Protein AF-A0A2E8RYH5-F1 (afdb_monomer_lite)

Secondary structure (DSSP, 8-state):
------------------------SHHHHHHHHHHHHHHHHHHHHTTTPPEEEEHHHHHHTGGGGTTSEEEEEEEEEEEEE-TT---EEEEEE-SSS-EEEEEE-SPPPTT--TT-EEEEEEEEEEEEEE-TTT-S-HHHHHHHHHHHHT--HHHHHHHHH-TTTSS--TT----TT-------HHHHHHHHTSHHHHHHHHHHTTEEEEEEEEEEEEEEPPHHHHGGGT--HHHHHHHHHH-GGGS---

pLDDT: mean 72.21, std 18.03, range [27.98, 97.06]

Structure (mmCIF, N/CA/C/O backbone):
data_AF-A0A2E8RYH5-F1
#
_entry.id   AF-A0A2E8RYH5-F1
#
loop_
_atom_site.group_PDB
_atom_site.id
_atom_site.type_symbol
_atom_site.label_atom_id
_atom_site.label_alt_id
_atom_site.label_comp_id
_atom_site.label_asym_id
_atom_site.label_entity_id
_atom_site.label_seq_id
_atom_site.pdbx_PDB_ins_code
_atom_site.Cartn_x
_atom_site.Cartn_y
_atom_site.Cartn_z
_atom_site.occupancy
_atom_site.B_iso_or_equiv
_atom_site.auth_seq_id
_atom_site.auth_comp_id
_atom_site.auth_asym_id
_atom_site.auth_atom_id
_atom_site.pdbx_PDB_model_num
ATOM 1 N N . MET A 1 1 ? 117.290 -30.524 -9.727 1.00 42.59 1 MET A N 1
ATOM 2 C CA . MET A 1 1 ? 116.599 -30.583 -11.032 1.00 42.59 1 MET A CA 1
ATOM 3 C C . MET A 1 1 ? 115.144 -30.947 -10.776 1.00 42.59 1 MET A C 1
ATOM 5 O O . MET A 1 1 ? 114.949 -32.035 -10.263 1.00 42.59 1 MET A O 1
ATOM 9 N N . ALA A 1 2 ? 114.212 -30.040 -11.127 1.00 41.28 2 ALA A N 1
ATOM 10 C CA . ALA A 1 2 ? 112.740 -30.190 -11.221 1.00 41.28 2 ALA A CA 1
ATOM 11 C C . ALA A 1 2 ? 111.999 -30.618 -9.921 1.00 41.28 2 ALA A C 1
ATOM 13 O O . ALA A 1 2 ? 112.516 -31.407 -9.152 1.00 41.28 2 ALA A O 1
ATOM 14 N N . ASN A 1 3 ? 110.790 -30.190 -9.557 1.00 43.97 3 ASN A N 1
ATOM 15 C CA . ASN A 1 3 ? 109.727 -29.406 -10.180 1.00 43.97 3 ASN A CA 1
ATOM 16 C C . ASN A 1 3 ? 108.796 -29.002 -9.008 1.00 43.97 3 ASN A C 1
ATOM 18 O O . ASN A 1 3 ? 108.323 -29.896 -8.309 1.00 43.97 3 ASN A O 1
ATOM 22 N N . GLU A 1 4 ? 108.546 -27.716 -8.748 1.00 50.94 4 GLU A N 1
ATOM 23 C CA . GLU A 1 4 ? 107.636 -27.281 -7.671 1.00 50.94 4 GLU A CA 1
ATOM 24 C C . GLU A 1 4 ? 106.411 -26.604 -8.303 1.00 50.94 4 GLU A C 1
ATOM 26 O O . GLU A 1 4 ? 106.478 -25.498 -8.841 1.00 50.94 4 GLU A O 1
ATOM 31 N N . SER A 1 5 ? 105.299 -27.342 -8.332 1.00 58.16 5 SER A N 1
ATOM 32 C CA . SER A 1 5 ? 104.032 -26.942 -8.945 1.00 58.16 5 SER A CA 1
ATOM 33 C C . SER A 1 5 ? 103.226 -26.074 -7.975 1.00 58.16 5 SER A C 1
ATOM 35 O O . SER A 1 5 ? 102.799 -26.532 -6.917 1.00 58.16 5 SER A O 1
ATOM 37 N N . LYS A 1 6 ? 103.007 -24.810 -8.353 1.00 51.78 6 LYS A N 1
ATOM 38 C CA . LYS A 1 6 ? 102.023 -23.914 -7.735 1.00 51.78 6 LYS A CA 1
ATOM 39 C C . LYS A 1 6 ? 100.647 -24.201 -8.336 1.00 51.78 6 LYS A C 1
ATOM 41 O O . LYS A 1 6 ? 100.453 -23.945 -9.520 1.00 51.78 6 LYS A O 1
ATOM 46 N N . ASN A 1 7 ? 99.696 -24.645 -7.515 1.00 57.59 7 ASN A N 1
ATOM 47 C CA . ASN A 1 7 ? 98.274 -24.618 -7.853 1.00 57.59 7 ASN A CA 1
ATOM 48 C C . ASN A 1 7 ? 97.556 -23.552 -7.022 1.00 57.59 7 ASN A C 1
ATOM 50 O O . ASN A 1 7 ? 97.540 -23.582 -5.793 1.00 57.59 7 ASN A O 1
ATOM 54 N N . THR A 1 8 ? 96.980 -22.601 -7.749 1.00 50.25 8 THR A N 1
ATOM 55 C CA . THR A 1 8 ? 96.166 -21.482 -7.280 1.00 50.25 8 THR A CA 1
ATOM 56 C C . THR A 1 8 ? 94.722 -21.960 -7.139 1.00 50.25 8 THR A C 1
ATOM 58 O O . THR A 1 8 ? 94.080 -22.267 -8.141 1.00 50.25 8 THR A O 1
ATOM 61 N N . THR A 1 9 ? 94.195 -22.022 -5.917 1.00 56.59 9 THR A N 1
ATOM 62 C CA . THR A 1 9 ? 92.781 -22.350 -5.676 1.00 56.59 9 THR A CA 1
ATOM 63 C C . THR A 1 9 ? 91.950 -21.072 -5.660 1.00 56.59 9 THR A C 1
ATOM 65 O O . THR A 1 9 ? 92.054 -20.254 -4.749 1.00 56.59 9 THR A O 1
ATOM 68 N N . THR A 1 10 ? 91.120 -20.909 -6.686 1.00 46.31 10 THR A N 1
ATOM 69 C CA . THR A 1 10 ? 90.088 -19.876 -6.804 1.00 46.31 10 THR A CA 1
ATOM 70 C C . THR A 1 10 ? 88.849 -20.304 -6.013 1.00 46.31 10 THR A C 1
ATOM 72 O O . THR A 1 10 ? 88.219 -21.305 -6.341 1.00 46.31 10 THR A O 1
ATOM 75 N N . SER A 1 11 ? 88.482 -19.558 -4.972 1.00 51.19 11 SER A N 1
ATOM 76 C CA . SER A 1 11 ? 87.230 -19.728 -4.227 1.00 51.19 11 SER A CA 1
ATOM 77 C C . SER A 1 11 ? 86.129 -18.854 -4.838 1.00 51.19 11 SER A C 1
ATOM 79 O O . SER A 1 11 ? 86.123 -17.633 -4.699 1.00 51.19 11 SER A O 1
ATOM 81 N N . SER A 1 12 ? 85.189 -19.494 -5.535 1.00 51.00 12 SER A N 1
ATOM 82 C CA . SER A 1 12 ? 83.963 -18.887 -6.060 1.00 51.00 12 SER A CA 1
ATOM 83 C C . SER A 1 12 ? 82.896 -18.773 -4.966 1.00 51.00 12 SER A C 1
ATOM 85 O O . SER A 1 12 ? 82.504 -19.777 -4.369 1.00 51.00 12 SER A O 1
ATOM 87 N N . SER A 1 13 ? 82.403 -17.559 -4.727 1.00 51.34 13 SER A N 1
ATOM 88 C CA . SER A 1 13 ? 81.261 -17.259 -3.864 1.00 51.34 13 SER A CA 1
ATOM 89 C C . SER A 1 13 ? 79.938 -17.539 -4.590 1.00 51.34 13 SER A C 1
ATOM 91 O O . SER A 1 13 ? 79.588 -16.892 -5.574 1.00 51.34 13 SER A O 1
ATOM 93 N N . THR A 1 14 ? 79.174 -18.511 -4.093 1.00 54.06 14 THR A N 1
ATOM 94 C CA . THR A 1 14 ? 77.832 -18.832 -4.596 1.00 54.06 14 THR A CA 1
ATOM 95 C C . THR A 1 14 ? 76.804 -17.910 -3.937 1.00 54.06 14 THR A C 1
ATOM 97 O O . THR A 1 14 ? 76.482 -18.063 -2.760 1.00 54.06 14 THR A O 1
ATOM 100 N N . GLY A 1 15 ? 76.293 -16.935 -4.691 1.00 47.41 15 GLY A N 1
ATOM 101 C CA . GLY A 1 15 ? 75.188 -16.071 -4.275 1.00 47.41 15 GLY A CA 1
ATOM 102 C C . GLY A 1 15 ? 73.861 -16.835 -4.217 1.00 47.41 15 GLY A C 1
ATOM 103 O O . GLY A 1 15 ? 73.404 -17.385 -5.218 1.00 47.41 15 GLY A O 1
ATOM 104 N N . ALA A 1 16 ? 73.226 -16.856 -3.045 1.00 53.66 16 ALA A N 1
ATOM 105 C CA . ALA A 1 16 ? 71.887 -17.402 -2.856 1.00 53.66 16 ALA A CA 1
ATOM 106 C C . ALA A 1 16 ? 70.835 -16.421 -3.407 1.00 53.66 16 ALA A C 1
ATOM 108 O O . ALA A 1 16 ? 70.553 -15.381 -2.816 1.00 53.66 16 ALA A O 1
ATOM 109 N N . SER A 1 17 ? 70.260 -16.758 -4.562 1.00 51.28 17 SER A N 1
ATOM 110 C CA . SER A 1 17 ? 69.153 -16.025 -5.180 1.00 51.28 17 SER A CA 1
ATOM 111 C C . SER A 1 17 ? 67.841 -16.305 -4.432 1.00 51.28 17 SER A C 1
ATOM 113 O O . SER A 1 17 ? 67.370 -17.444 -4.367 1.00 51.28 17 SER A O 1
ATOM 115 N N . ALA A 1 18 ? 67.245 -15.266 -3.842 1.00 59.28 18 ALA A N 1
ATOM 116 C CA . ALA A 1 18 ? 65.960 -15.329 -3.153 1.00 59.28 18 ALA A CA 1
ATOM 117 C C . ALA A 1 18 ? 64.810 -15.460 -4.167 1.00 59.28 18 ALA A C 1
ATOM 119 O O . ALA A 1 18 ? 64.307 -14.482 -4.721 1.00 59.28 18 ALA A O 1
ATOM 120 N N . THR A 1 19 ? 64.378 -16.695 -4.409 1.00 56.22 19 THR A N 1
ATOM 121 C CA . THR A 1 19 ? 63.250 -16.998 -5.299 1.00 56.22 19 THR A CA 1
ATOM 122 C C . THR A 1 19 ? 61.936 -16.524 -4.664 1.00 56.22 19 THR A C 1
ATOM 124 O O . THR A 1 19 ? 61.411 -17.153 -3.744 1.00 56.22 19 THR A O 1
ATOM 127 N N . LYS A 1 20 ? 61.393 -15.396 -5.144 1.00 61.72 20 LYS A N 1
ATOM 128 C CA . LYS A 1 20 ? 60.073 -14.854 -4.765 1.00 61.72 20 LYS A CA 1
ATOM 129 C C . LYS A 1 20 ? 58.990 -15.917 -5.021 1.00 61.72 20 LYS A C 1
ATOM 131 O O . LYS A 1 20 ? 58.603 -16.148 -6.167 1.00 61.72 20 LYS A O 1
ATOM 136 N N . ARG A 1 21 ? 58.495 -16.579 -3.966 1.00 57.91 21 ARG A N 1
ATOM 137 C CA . ARG A 1 21 ? 57.366 -17.521 -4.060 1.00 57.91 21 ARG A CA 1
ATOM 138 C C . ARG A 1 21 ? 56.116 -16.755 -4.494 1.00 57.91 21 ARG A C 1
ATOM 140 O O . ARG A 1 21 ? 55.609 -15.919 -3.752 1.00 57.91 21 ARG A O 1
ATOM 147 N N . LYS A 1 22 ? 55.628 -17.037 -5.704 1.00 62.62 22 LYS A N 1
ATOM 148 C CA . LYS A 1 22 ? 54.317 -16.579 -6.175 1.00 62.62 22 LYS A CA 1
ATOM 149 C C . LYS A 1 22 ? 53.255 -17.261 -5.315 1.00 62.62 22 LYS A C 1
ATOM 151 O O . LYS A 1 22 ? 53.033 -18.461 -5.446 1.00 62.62 22 LYS A O 1
ATOM 156 N N . VAL A 1 23 ? 52.648 -16.511 -4.401 1.00 68.69 23 VAL A N 1
ATOM 157 C CA . VAL A 1 23 ? 51.489 -16.989 -3.644 1.00 68.69 23 VAL A CA 1
ATOM 158 C C . VAL A 1 23 ? 50.347 -17.178 -4.648 1.00 68.69 23 VAL A C 1
ATOM 160 O O . VAL A 1 23 ? 50.102 -16.264 -5.442 1.00 68.69 23 VAL A O 1
ATOM 163 N N . PRO A 1 24 ? 49.677 -18.342 -4.686 1.00 70.38 24 PRO A N 1
ATOM 164 C CA . PRO A 1 24 ? 48.541 -18.532 -5.571 1.00 70.38 24 PRO A CA 1
ATOM 165 C C . PRO A 1 24 ? 47.446 -17.542 -5.159 1.00 70.38 24 PRO A C 1
ATOM 167 O O . PRO A 1 24 ? 46.959 -17.571 -4.034 1.00 70.38 24 PRO A O 1
ATOM 170 N N . ILE A 1 25 ? 47.084 -16.639 -6.069 1.00 76.44 25 ILE A N 1
ATOM 171 C CA . ILE A 1 25 ? 46.078 -15.581 -5.852 1.00 76.44 25 ILE A CA 1
ATOM 172 C C . ILE A 1 25 ? 44.656 -16.176 -5.780 1.00 76.44 25 ILE A C 1
ATOM 174 O O . ILE A 1 25 ? 43.759 -15.615 -5.157 1.00 76.44 25 ILE A O 1
ATOM 178 N N . PHE A 1 26 ? 44.463 -17.356 -6.369 1.00 77.31 26 PHE A N 1
ATOM 179 C CA . PHE A 1 26 ? 43.177 -18.043 -6.495 1.00 77.31 26 PHE A CA 1
ATOM 180 C C . PHE A 1 26 ? 42.404 -18.257 -5.170 1.00 77.31 26 PHE A C 1
ATOM 182 O O . PHE A 1 26 ? 41.235 -17.876 -5.116 1.00 77.31 26 PHE A O 1
ATOM 189 N N . PRO A 1 27 ? 43.003 -18.776 -4.074 1.00 83.81 27 PRO A N 1
ATOM 190 C CA . PRO A 1 27 ? 42.307 -18.924 -2.790 1.00 83.81 27 PRO A CA 1
ATOM 191 C C . PRO A 1 27 ? 41.831 -17.598 -2.180 1.00 83.81 27 PRO A C 1
ATOM 193 O O . PRO A 1 27 ? 40.796 -17.572 -1.519 1.00 83.81 27 PRO A O 1
ATOM 196 N N . ILE A 1 28 ? 42.542 -16.492 -2.424 1.00 84.75 28 ILE A N 1
ATOM 197 C CA . ILE A 1 28 ? 42.175 -15.170 -1.892 1.00 84.75 28 ILE A CA 1
ATOM 198 C C . ILE A 1 28 ? 40.913 -14.649 -2.591 1.00 84.75 28 ILE A C 1
ATOM 200 O O . ILE A 1 28 ? 40.016 -14.128 -1.932 1.00 84.75 28 ILE A O 1
ATOM 204 N N . ILE A 1 29 ? 40.807 -14.845 -3.910 1.00 86.81 29 ILE A N 1
ATOM 205 C CA . ILE A 1 29 ? 39.627 -14.440 -4.691 1.00 86.81 29 ILE A CA 1
ATOM 206 C C . ILE A 1 29 ? 38.386 -15.220 -4.240 1.00 86.81 29 ILE A C 1
ATOM 208 O O . ILE A 1 29 ? 37.330 -14.625 -4.038 1.00 86.81 29 ILE A O 1
ATOM 212 N N . ILE A 1 30 ? 38.512 -16.535 -4.031 1.00 87.31 30 ILE A N 1
ATOM 213 C CA . ILE A 1 30 ? 37.394 -17.372 -3.566 1.00 87.31 30 ILE A CA 1
ATOM 214 C C . ILE A 1 30 ? 36.940 -16.946 -2.167 1.00 87.31 30 ILE A C 1
ATOM 216 O O . ILE A 1 30 ? 35.743 -16.788 -1.937 1.00 87.31 30 ILE A O 1
ATOM 220 N N . ALA A 1 31 ? 37.878 -16.716 -1.243 1.00 88.69 31 ALA A N 1
ATOM 221 C CA . ALA A 1 31 ? 37.548 -16.253 0.102 1.00 88.69 31 ALA A CA 1
ATOM 222 C C . ALA A 1 31 ? 36.824 -14.895 0.077 1.00 88.69 31 ALA A C 1
ATOM 224 O O . ALA A 1 31 ? 35.809 -14.730 0.751 1.00 88.69 31 ALA A O 1
ATOM 225 N N . ALA A 1 32 ? 37.288 -13.950 -0.748 1.00 89.75 32 ALA A N 1
ATOM 226 C CA . ALA A 1 32 ? 36.631 -12.655 -0.918 1.00 89.75 32 ALA A CA 1
ATOM 227 C C . ALA A 1 32 ? 35.209 -12.798 -1.491 1.00 89.75 32 ALA A C 1
ATOM 229 O O . ALA A 1 32 ? 34.280 -12.168 -0.989 1.00 89.75 32 ALA A O 1
ATOM 230 N N . LEU A 1 33 ? 35.016 -13.667 -2.488 1.00 92.25 33 LEU A N 1
ATOM 231 C CA . LEU A 1 33 ? 33.704 -13.930 -3.080 1.00 92.25 33 LEU A CA 1
ATOM 232 C C . LEU A 1 33 ? 32.723 -14.519 -2.055 1.00 92.25 33 LEU A C 1
ATOM 234 O O . LEU A 1 33 ? 31.578 -14.078 -1.979 1.00 92.25 33 LEU A O 1
ATOM 238 N N . ILE A 1 34 ? 33.174 -15.476 -1.237 1.00 91.88 34 ILE A N 1
ATOM 239 C CA . ILE A 1 34 ? 32.354 -16.083 -0.179 1.00 91.88 34 ILE A CA 1
ATOM 240 C C . ILE A 1 34 ? 31.914 -15.025 0.836 1.00 91.88 34 ILE A C 1
ATOM 242 O O . ILE A 1 34 ? 30.744 -15.003 1.213 1.00 91.88 34 ILE A O 1
ATOM 246 N N . VAL A 1 35 ? 32.814 -14.126 1.246 1.00 91.81 35 VAL A N 1
ATOM 247 C CA . VAL A 1 35 ? 32.476 -13.034 2.172 1.00 91.81 35 VAL A CA 1
ATOM 248 C C . VAL A 1 35 ? 31.435 -12.098 1.556 1.00 91.81 35 VAL A C 1
ATOM 250 O O . VAL A 1 35 ? 30.447 -11.794 2.215 1.00 91.81 35 VAL A O 1
ATOM 253 N N . VAL A 1 36 ? 31.586 -11.708 0.286 1.00 90.25 36 VAL A N 1
ATOM 254 C CA . VAL A 1 36 ? 30.605 -10.855 -0.411 1.00 90.25 36 VAL A CA 1
ATOM 255 C C . VAL A 1 36 ? 29.230 -11.527 -0.489 1.00 90.25 36 VAL A C 1
ATOM 257 O O . VAL A 1 36 ? 28.219 -10.895 -0.185 1.00 90.25 36 VAL A O 1
ATOM 260 N N . ILE A 1 37 ? 29.178 -12.816 -0.840 1.00 85.56 37 ILE A N 1
ATOM 261 C CA . ILE A 1 37 ? 27.923 -13.581 -0.899 1.00 85.56 37 ILE A CA 1
ATOM 262 C C . ILE A 1 37 ? 27.291 -13.692 0.494 1.00 85.56 37 ILE A C 1
ATOM 264 O O . ILE A 1 37 ? 26.093 -13.459 0.645 1.00 85.56 37 ILE A O 1
ATOM 268 N N . ALA A 1 38 ? 28.081 -13.992 1.528 1.00 82.00 38 ALA A N 1
ATOM 269 C CA . ALA A 1 38 ? 27.594 -14.069 2.901 1.00 82.00 38 ALA A CA 1
ATOM 270 C C . ALA A 1 38 ? 27.051 -12.714 3.390 1.00 82.00 38 ALA A C 1
ATOM 272 O O . ALA A 1 38 ? 25.972 -12.664 3.979 1.00 82.00 38 ALA A O 1
ATOM 273 N N . SER A 1 39 ? 27.738 -11.607 3.090 1.00 74.12 39 SER A N 1
ATOM 274 C CA . SER A 1 39 ? 27.270 -10.253 3.408 1.00 74.12 39 SER A CA 1
ATOM 275 C C . SER A 1 39 ? 25.963 -9.905 2.694 1.00 74.12 39 SER A C 1
ATOM 277 O O . SER A 1 39 ? 25.080 -9.311 3.312 1.00 74.12 39 SER A O 1
ATOM 279 N N . LEU A 1 40 ? 25.792 -10.323 1.435 1.00 73.75 40 LEU A N 1
ATOM 280 C CA . LEU A 1 40 ? 24.528 -10.164 0.709 1.00 73.75 40 LEU A CA 1
ATOM 281 C C . LEU A 1 40 ? 23.392 -10.953 1.379 1.00 73.75 40 LEU A C 1
ATOM 283 O O . LEU A 1 40 ? 22.325 -10.394 1.622 1.00 73.75 40 LEU A O 1
ATOM 287 N N . ILE A 1 41 ? 23.622 -12.217 1.749 1.00 70.56 41 ILE A N 1
ATOM 288 C CA . ILE A 1 41 ? 22.614 -13.066 2.413 1.00 70.56 41 ILE A CA 1
ATOM 289 C C . ILE A 1 41 ? 22.194 -12.479 3.772 1.00 70.56 41 ILE A C 1
ATOM 291 O O . ILE A 1 41 ? 21.002 -12.439 4.096 1.00 70.56 41 ILE A O 1
ATOM 295 N N . VAL A 1 42 ? 23.155 -11.989 4.561 1.00 67.75 42 VAL A N 1
ATOM 296 C CA . VAL A 1 42 ? 22.880 -11.358 5.862 1.00 67.75 42 VAL A CA 1
ATOM 297 C C . VAL A 1 42 ? 22.129 -10.034 5.684 1.00 67.75 42 VAL A C 1
ATOM 299 O O . VAL A 1 42 ? 21.157 -9.793 6.399 1.00 67.75 42 VAL A O 1
ATOM 302 N N . GLY A 1 43 ? 22.501 -9.218 4.692 1.00 58.94 43 GLY A N 1
ATOM 303 C CA . GLY A 1 43 ? 21.792 -7.977 4.359 1.00 58.94 43 GLY A CA 1
ATOM 304 C C . GLY A 1 43 ? 20.326 -8.206 3.974 1.00 58.94 43 GLY A C 1
ATOM 305 O O . GLY A 1 43 ? 19.452 -7.444 4.382 1.00 58.94 43 GLY A O 1
ATOM 306 N N . PHE A 1 44 ? 20.028 -9.301 3.269 1.00 56.50 44 PHE A N 1
ATOM 307 C CA . PHE A 1 44 ? 18.649 -9.691 2.958 1.00 56.50 44 PHE A CA 1
ATOM 308 C C . PHE A 1 44 ? 17.878 -10.233 4.172 1.00 56.50 44 PHE A C 1
ATOM 310 O O . PHE A 1 44 ? 16.670 -10.021 4.268 1.00 56.50 44 PHE A O 1
ATOM 317 N N . SER A 1 45 ? 18.552 -10.891 5.118 1.00 51.97 45 SER A N 1
ATOM 318 C CA . SER A 1 45 ? 17.900 -11.528 6.275 1.00 51.97 45 SER A CA 1
ATOM 319 C C . SER A 1 45 ? 17.486 -10.541 7.376 1.00 51.97 45 SER A C 1
ATOM 321 O O . SER A 1 45 ? 16.574 -10.832 8.148 1.00 51.97 45 SER A O 1
ATOM 323 N N . LEU A 1 46 ? 18.107 -9.359 7.445 1.00 54.94 46 LEU A N 1
ATOM 324 C CA . LEU A 1 46 ? 17.804 -8.343 8.465 1.00 54.94 46 LEU A CA 1
ATOM 325 C C . LEU A 1 46 ? 16.581 -7.462 8.144 1.00 54.94 46 LEU A C 1
ATOM 327 O O . LEU A 1 46 ? 16.075 -6.788 9.038 1.00 54.94 46 LEU A O 1
ATOM 331 N N . ARG A 1 47 ? 16.020 -7.520 6.927 1.00 56.78 47 ARG A N 1
ATOM 332 C CA . ARG A 1 47 ? 14.801 -6.775 6.519 1.00 56.78 47 ARG A CA 1
ATOM 333 C C . ARG A 1 47 ? 13.482 -7.345 7.085 1.00 56.78 47 ARG A C 1
ATOM 335 O O . ARG A 1 47 ? 12.408 -7.171 6.517 1.00 56.78 47 ARG A O 1
ATOM 342 N N . GLY A 1 48 ? 13.547 -8.094 8.187 1.00 60.25 48 GLY A N 1
ATOM 343 C CA . GLY A 1 48 ? 12.443 -8.926 8.677 1.00 60.25 48 GLY A CA 1
ATOM 344 C C . GLY A 1 48 ? 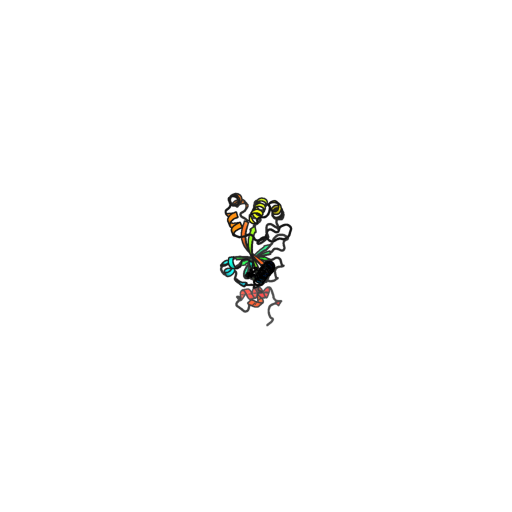11.497 -8.285 9.698 1.00 60.25 48 GLY A C 1
ATOM 345 O O . GLY A 1 48 ? 10.454 -8.877 9.981 1.00 60.25 48 GLY A O 1
ATOM 346 N N . SER A 1 49 ? 11.831 -7.124 10.270 1.00 79.31 49 SER A N 1
ATOM 347 C CA . SER A 1 49 ? 11.020 -6.525 11.338 1.00 79.31 49 SER A CA 1
ATOM 348 C C . SER A 1 49 ? 9.890 -5.667 10.771 1.00 79.31 49 SER A C 1
ATOM 350 O O . SER A 1 49 ? 10.135 -4.679 10.085 1.00 79.31 49 SER A O 1
ATOM 352 N N . THR A 1 50 ? 8.643 -6.036 11.069 1.00 87.88 50 THR A N 1
ATOM 353 C CA . THR A 1 50 ? 7.468 -5.228 10.725 1.00 87.88 50 THR A CA 1
ATOM 354 C C . THR A 1 50 ? 7.441 -3.965 11.592 1.00 87.88 50 THR A C 1
ATOM 356 O O . THR A 1 50 ? 7.291 -4.059 12.812 1.00 87.88 50 THR A O 1
ATOM 359 N N . LYS A 1 51 ? 7.534 -2.780 10.980 1.00 91.25 51 LYS A N 1
ATOM 360 C CA . LYS A 1 51 ? 7.414 -1.498 11.694 1.00 91.25 51 LYS A CA 1
ATOM 361 C C . LYS A 1 51 ? 5.937 -1.166 11.931 1.00 91.25 51 LYS A C 1
ATOM 363 O O . LYS A 1 51 ? 5.161 -1.157 10.979 1.00 91.25 51 LYS A O 1
ATOM 368 N N . ASN A 1 52 ? 5.539 -0.918 13.181 1.00 94.62 52 ASN A N 1
ATOM 369 C CA . ASN A 1 52 ? 4.183 -0.456 13.499 1.00 94.62 52 ASN A CA 1
ATOM 370 C C . ASN A 1 52 ? 4.152 1.071 13.394 1.00 94.62 52 ASN A C 1
ATOM 372 O O . ASN A 1 52 ? 4.937 1.721 14.077 1.00 94.62 52 ASN A O 1
ATOM 376 N N . LEU A 1 53 ? 3.284 1.613 12.546 1.00 94.12 53 LEU A N 1
ATOM 377 C CA . LEU A 1 53 ? 3.221 3.041 12.230 1.00 94.12 53 LEU A CA 1
ATOM 378 C C . LEU A 1 53 ? 1.764 3.518 12.223 1.00 94.12 53 LEU A C 1
ATOM 380 O O . LEU A 1 53 ? 0.840 2.729 11.998 1.00 94.12 53 LEU A O 1
ATOM 384 N N . GLU A 1 54 ? 1.549 4.810 12.425 1.00 93.06 54 GLU A N 1
ATOM 385 C CA . GLU A 1 54 ? 0.295 5.459 12.037 1.00 93.06 54 GLU A CA 1
ATOM 386 C C . GLU A 1 54 ? 0.364 5.911 10.571 1.00 93.06 54 GLU A C 1
ATOM 388 O O . GLU A 1 54 ? 1.441 5.961 9.969 1.00 93.06 54 GLU A O 1
ATOM 393 N N . VAL A 1 55 ? -0.789 6.206 9.959 1.00 93.69 55 VAL A N 1
ATOM 394 C CA . VAL A 1 55 ? -0.824 6.705 8.569 1.00 93.69 55 VAL A CA 1
ATOM 395 C C . VAL A 1 55 ? -0.025 8.006 8.444 1.00 93.69 55 VAL A C 1
ATOM 397 O O . VAL A 1 55 ? 0.758 8.146 7.508 1.00 93.69 55 VAL A O 1
ATOM 400 N N . SER A 1 56 ? -0.163 8.913 9.412 1.00 92.06 56 SER A N 1
ATOM 401 C CA . SER A 1 56 ? 0.521 10.208 9.422 1.00 92.06 56 SER A CA 1
ATOM 402 C C . SER A 1 56 ? 2.049 10.045 9.442 1.00 92.06 56 SER A C 1
ATOM 404 O O . SER A 1 56 ? 2.743 10.651 8.622 1.00 92.06 56 SER A O 1
ATOM 406 N N . ASP A 1 57 ? 2.585 9.159 10.285 1.00 93.06 57 ASP A N 1
ATOM 407 C CA . ASP A 1 57 ? 4.024 8.859 10.355 1.00 93.06 57 ASP A CA 1
ATOM 408 C C . ASP A 1 57 ? 4.568 8.275 9.051 1.00 93.06 57 ASP A C 1
ATOM 410 O O . ASP A 1 57 ? 5.627 8.690 8.573 1.00 93.06 57 ASP A O 1
ATOM 414 N N . LEU A 1 58 ? 3.823 7.342 8.446 1.00 93.19 58 LEU A N 1
ATOM 415 C CA . LEU A 1 58 ? 4.197 6.765 7.159 1.00 93.19 58 LEU A CA 1
ATOM 416 C C . LEU A 1 58 ? 4.247 7.842 6.069 1.00 93.19 58 LEU A C 1
ATOM 418 O O . LEU A 1 58 ? 5.145 7.826 5.236 1.00 93.19 58 LEU A O 1
ATOM 422 N N . THR A 1 59 ? 3.302 8.784 6.064 1.00 89.50 59 THR A N 1
ATOM 423 C CA . THR A 1 59 ? 3.261 9.840 5.041 1.00 89.50 59 THR A CA 1
ATOM 424 C C . THR A 1 59 ? 4.327 10.919 5.226 1.00 89.50 59 THR A C 1
ATOM 426 O O . THR A 1 59 ? 4.822 11.442 4.228 1.00 89.50 59 THR A O 1
ATOM 429 N N . LYS A 1 60 ? 4.732 11.220 6.468 1.00 92.56 60 LYS A N 1
ATOM 430 C CA . LYS A 1 60 ? 5.766 12.226 6.773 1.00 92.56 60 LYS A CA 1
ATOM 431 C C . LYS A 1 60 ? 7.161 11.809 6.316 1.00 92.56 60 LYS A C 1
ATOM 433 O O . LYS A 1 60 ? 7.915 12.656 5.850 1.00 92.56 60 LYS A O 1
ATOM 438 N N . ASP A 1 61 ? 7.493 10.526 6.442 1.00 92.56 61 ASP A N 1
ATOM 439 C CA . ASP A 1 61 ? 8.815 9.984 6.099 1.00 92.56 61 ASP A CA 1
ATOM 440 C C . ASP A 1 61 ? 8.707 8.777 5.156 1.00 92.56 61 ASP A C 1
ATOM 442 O O . ASP A 1 61 ? 9.357 7.749 5.320 1.00 92.56 61 ASP A O 1
ATOM 446 N N . ALA A 1 62 ? 7.833 8.894 4.155 1.00 89.50 62 ALA A N 1
ATOM 447 C CA . ALA A 1 62 ? 7.496 7.808 3.237 1.00 89.50 62 ALA A CA 1
ATOM 448 C C . ALA A 1 62 ? 8.728 7.146 2.591 1.00 89.50 62 ALA A C 1
ATOM 450 O O . ALA A 1 62 ? 8.773 5.924 2.467 1.00 89.50 62 ALA A O 1
ATOM 451 N N . GLU A 1 63 ? 9.736 7.938 2.218 1.00 87.12 63 GLU A N 1
ATOM 452 C CA . GLU A 1 63 ? 10.947 7.457 1.542 1.00 87.12 63 GLU A CA 1
ATOM 453 C C . GLU A 1 63 ? 11.733 6.447 2.399 1.00 87.12 63 GLU A C 1
ATOM 455 O O . GLU A 1 63 ? 12.250 5.463 1.873 1.00 87.12 63 GLU A O 1
ATOM 460 N N . SER A 1 64 ? 11.790 6.631 3.726 1.00 89.12 64 SER A N 1
ATOM 461 C CA . SER A 1 64 ? 12.548 5.741 4.622 1.00 89.12 64 SER A CA 1
ATOM 462 C C . SER A 1 64 ? 11.879 4.379 4.845 1.00 89.12 64 SER A C 1
ATOM 464 O O . SER A 1 64 ? 12.500 3.446 5.372 1.00 89.12 64 SER A O 1
ATOM 466 N N . TYR A 1 65 ? 10.612 4.255 4.442 1.00 89.38 65 TYR A N 1
ATOM 467 C CA . TYR A 1 65 ? 9.813 3.041 4.558 1.00 89.38 65 TYR A CA 1
ATOM 468 C C . TYR A 1 65 ? 9.630 2.309 3.224 1.00 89.38 65 TYR A C 1
ATOM 470 O O . TYR A 1 65 ? 9.022 1.238 3.208 1.00 89.38 65 TYR A O 1
ATOM 478 N N . LEU A 1 66 ? 10.138 2.836 2.106 1.00 86.25 66 LEU A N 1
ATOM 479 C CA . LEU A 1 66 ? 10.010 2.175 0.807 1.00 86.25 66 LEU A CA 1
ATOM 480 C C . LEU A 1 66 ? 10.725 0.820 0.786 1.00 86.25 66 LEU A C 1
ATOM 482 O O . LEU A 1 66 ? 11.890 0.687 1.152 1.00 86.25 66 LEU A O 1
ATOM 486 N N . GLY A 1 67 ? 10.002 -0.209 0.343 1.00 83.12 67 GLY A N 1
ATOM 487 C CA . GLY A 1 67 ? 10.451 -1.600 0.346 1.00 83.12 67 GLY A CA 1
ATOM 488 C C . GLY A 1 67 ? 10.454 -2.259 1.729 1.00 83.12 67 GLY A C 1
ATOM 489 O O . GLY A 1 67 ? 10.706 -3.463 1.822 1.00 83.12 67 GLY A O 1
ATOM 490 N N . GLU A 1 68 ? 10.150 -1.517 2.796 1.00 87.69 68 GLU A N 1
ATOM 491 C CA . GLU A 1 68 ? 10.081 -2.046 4.153 1.00 87.69 68 GLU A CA 1
ATOM 492 C C . GLU A 1 68 ? 8.715 -2.670 4.438 1.00 87.69 68 GLU A C 1
ATOM 494 O O . GLU A 1 68 ? 7.674 -2.291 3.886 1.00 87.69 68 GLU A O 1
ATOM 499 N N . ARG A 1 69 ? 8.705 -3.644 5.353 1.00 91.62 69 ARG A N 1
ATOM 500 C CA . ARG A 1 69 ? 7.453 -4.203 5.860 1.00 91.62 69 ARG A CA 1
ATOM 501 C C . ARG A 1 69 ? 6.873 -3.269 6.915 1.00 91.62 69 ARG A C 1
ATOM 503 O O . ARG A 1 69 ? 7.451 -3.080 7.986 1.00 91.62 69 ARG A O 1
ATOM 510 N N . VAL A 1 70 ? 5.685 -2.754 6.637 1.00 95.25 70 VAL A N 1
ATOM 511 C CA . VAL A 1 70 ? 4.962 -1.838 7.515 1.00 95.25 70 VAL A CA 1
ATOM 512 C C . VAL A 1 70 ? 3.665 -2.468 7.996 1.00 95.25 70 VAL A C 1
ATOM 514 O O . VAL A 1 70 ? 3.042 -3.289 7.319 1.00 95.25 70 VAL A O 1
ATOM 517 N N . LYS A 1 71 ? 3.247 -2.063 9.186 1.00 96.94 71 LYS A N 1
ATOM 518 C CA . LYS A 1 71 ? 1.937 -2.340 9.750 1.00 96.94 71 LYS A CA 1
ATOM 519 C C . LYS A 1 71 ? 1.344 -1.026 10.202 1.00 96.94 71 LYS A C 1
ATOM 521 O O . LYS A 1 71 ? 1.765 -0.469 11.211 1.00 96.94 71 LYS A O 1
ATOM 526 N N . ILE A 1 72 ? 0.374 -0.553 9.439 1.00 96.12 72 ILE A N 1
ATOM 527 C CA . ILE A 1 72 ? -0.270 0.723 9.687 1.00 96.12 72 ILE A CA 1
ATOM 528 C C . ILE A 1 72 ? -1.617 0.545 10.360 1.00 96.12 72 ILE A C 1
ATOM 530 O O . ILE A 1 72 ? -2.324 -0.436 10.114 1.00 96.12 72 ILE A O 1
ATOM 534 N N . GLN A 1 73 ? -1.988 1.511 11.187 1.00 95.69 73 GLN A N 1
ATOM 535 C CA . GLN A 1 73 ? -3.345 1.659 11.689 1.00 95.69 73 GLN A CA 1
ATOM 536 C C . GLN A 1 73 ? -3.980 2.904 11.069 1.00 95.69 73 GLN A C 1
ATOM 538 O O . GLN A 1 73 ? -3.386 3.974 11.114 1.00 95.69 73 GLN A O 1
ATOM 543 N N . GLY A 1 74 ? -5.192 2.768 10.531 1.00 95.31 74 GLY A N 1
ATOM 544 C CA . GLY A 1 74 ? -5.944 3.879 9.948 1.00 95.31 74 GLY A CA 1
ATOM 545 C C . GLY A 1 74 ? -7.444 3.606 9.912 1.00 95.31 74 GLY A C 1
ATOM 546 O O . GLY A 1 74 ? -7.896 2.487 10.167 1.00 95.31 74 GLY A O 1
ATOM 547 N N . THR A 1 75 ? -8.228 4.631 9.602 1.00 95.69 75 THR A N 1
ATOM 548 C CA . THR A 1 75 ? -9.682 4.531 9.447 1.00 95.69 75 THR A CA 1
ATOM 549 C C . THR A 1 75 ? -10.029 4.225 7.995 1.00 95.69 75 THR A C 1
ATOM 551 O O . THR A 1 75 ? -9.500 4.840 7.081 1.00 95.69 75 THR A O 1
ATOM 554 N N . ILE A 1 76 ? -10.923 3.269 7.746 1.00 96.00 76 ILE A N 1
ATOM 555 C CA . ILE A 1 76 ? -11.356 2.934 6.385 1.00 96.00 76 ILE A CA 1
ATOM 556 C C . ILE A 1 76 ? -12.200 4.086 5.824 1.00 96.00 76 ILE A C 1
ATOM 558 O O . ILE A 1 76 ? -13.360 4.245 6.207 1.00 96.00 76 ILE A O 1
ATOM 562 N N . ALA A 1 77 ? -11.655 4.845 4.877 1.00 93.94 77 ALA A N 1
ATOM 563 C CA . ALA A 1 77 ? -12.370 5.911 4.172 1.00 93.94 77 ALA A CA 1
ATOM 564 C C . ALA A 1 77 ? -13.243 5.358 3.029 1.00 93.94 77 ALA A C 1
ATOM 566 O O . ALA A 1 77 ? -14.329 5.875 2.737 1.00 93.94 77 ALA A O 1
ATOM 567 N N . GLY A 1 78 ? -12.807 4.254 2.419 1.00 91.25 78 GLY A N 1
ATOM 568 C CA . GLY A 1 78 ? -13.519 3.575 1.344 1.00 91.25 78 GLY A CA 1
ATOM 569 C C . GLY A 1 78 ? -12.717 2.423 0.751 1.00 91.25 78 GLY A C 1
ATOM 570 O O . GLY A 1 78 ? -11.627 2.092 1.217 1.00 91.25 78 GLY A O 1
ATOM 571 N N . HIS A 1 79 ? -13.270 1.809 -0.287 1.00 90.69 79 HIS A N 1
ATOM 572 C CA . HIS A 1 79 ? -12.528 0.916 -1.163 1.00 90.69 79 HIS A CA 1
ATOM 573 C C . HIS A 1 79 ? -13.075 0.987 -2.580 1.00 90.69 79 HIS A C 1
ATOM 575 O O . HIS A 1 79 ? -14.200 1.437 -2.809 1.00 90.69 79 HIS A O 1
ATOM 581 N N . TRP A 1 80 ? -12.284 0.490 -3.515 1.00 85.62 80 TRP A N 1
ATOM 582 C CA . TRP A 1 80 ? -12.735 0.138 -4.846 1.00 85.62 80 TRP A CA 1
ATOM 583 C C . TRP A 1 80 ? -12.211 -1.247 -5.202 1.00 85.62 80 TRP A C 1
ATOM 585 O O . TRP A 1 80 ? -11.196 -1.711 -4.680 1.00 85.62 80 TRP A O 1
ATOM 595 N N . THR A 1 81 ? -12.950 -1.919 -6.069 1.00 79.88 81 THR A N 1
ATOM 596 C CA . THR A 1 81 ? -12.581 -3.209 -6.640 1.00 79.88 81 THR A CA 1
ATOM 597 C C . THR A 1 81 ? -12.623 -3.096 -8.143 1.00 79.88 81 THR A C 1
ATOM 599 O O . THR A 1 81 ? -13.360 -2.285 -8.715 1.00 79.88 81 THR A O 1
ATOM 602 N N . GLU A 1 82 ? -11.834 -3.933 -8.789 1.00 66.44 82 GLU A N 1
ATOM 603 C CA . GLU A 1 82 ? -11.931 -4.103 -10.223 1.00 66.44 82 GLU A CA 1
ATOM 604 C C . GLU A 1 82 ? -12.971 -5.153 -10.571 1.00 66.44 82 GLU A C 1
ATOM 606 O O . GLU A 1 82 ? -13.170 -6.150 -9.872 1.00 66.44 82 GLU A O 1
ATOM 611 N N . LYS A 1 83 ? -13.651 -4.933 -11.695 1.00 63.81 83 LYS A N 1
ATOM 612 C CA . LYS A 1 83 ? -14.651 -5.871 -12.188 1.00 63.81 83 LYS A CA 1
ATOM 613 C C . LYS A 1 83 ? -13.975 -7.212 -12.482 1.00 63.81 83 LYS A C 1
ATOM 615 O O . LYS A 1 83 ? -13.046 -7.263 -13.275 1.00 63.81 83 LYS A O 1
ATOM 620 N N . ASN A 1 84 ? -14.492 -8.287 -11.891 1.00 67.44 84 ASN A N 1
ATOM 621 C CA . ASN A 1 84 ? -13.963 -9.651 -12.017 1.00 67.44 84 ASN A CA 1
ATOM 622 C C . ASN A 1 84 ? -12.536 -9.858 -11.467 1.00 67.44 84 ASN A C 1
ATOM 624 O O . ASN A 1 84 ? -11.954 -10.907 -11.738 1.00 67.44 84 ASN A O 1
ATOM 628 N N . SER A 1 85 ? -11.988 -8.925 -10.679 1.00 75.00 85 SER A N 1
ATOM 629 C CA . SER A 1 85 ? -10.717 -9.135 -9.977 1.00 75.00 85 SER A CA 1
ATOM 630 C C . SER A 1 85 ? -10.932 -9.475 -8.502 1.00 75.00 85 SER A C 1
ATOM 632 O O . SER A 1 85 ? -11.966 -9.164 -7.907 1.00 75.00 85 SER A O 1
ATOM 634 N N . ARG A 1 86 ? -9.926 -10.115 -7.903 1.00 80.75 86 ARG A N 1
ATOM 635 C CA . ARG A 1 86 ? -9.792 -10.235 -6.444 1.00 80.75 86 ARG A CA 1
ATOM 636 C C . ARG A 1 86 ? -9.032 -9.061 -5.833 1.00 80.75 86 ARG A C 1
ATOM 638 O O . ARG A 1 86 ? -8.902 -9.027 -4.615 1.00 80.75 86 ARG A O 1
ATOM 645 N N . ASP A 1 87 ? -8.549 -8.136 -6.653 1.00 81.12 87 ASP A N 1
ATOM 646 C CA . ASP A 1 87 ? -7.823 -6.952 -6.218 1.00 81.12 87 ASP A CA 1
ATOM 647 C C . ASP A 1 87 ? -8.794 -5.933 -5.601 1.00 81.12 87 ASP A C 1
ATOM 649 O O . ASP A 1 87 ? -9.764 -5.472 -6.217 1.00 81.12 87 ASP A O 1
ATOM 653 N N . ILE A 1 88 ? -8.545 -5.617 -4.332 1.00 86.81 88 ILE A N 1
ATOM 654 C CA . ILE A 1 88 ? -9.320 -4.687 -3.517 1.00 86.81 88 ILE A CA 1
ATOM 655 C C . ILE A 1 88 ? -8.378 -3.597 -3.044 1.00 86.81 88 ILE A C 1
ATOM 657 O O . ILE A 1 88 ? -7.411 -3.855 -2.332 1.00 86.81 88 ILE A O 1
ATOM 661 N N . PHE A 1 89 ? -8.683 -2.358 -3.385 1.00 88.06 89 PHE A N 1
ATOM 662 C CA . PHE A 1 89 ? -7.903 -1.214 -2.953 1.00 88.06 89 PHE A CA 1
ATOM 663 C C . PHE A 1 89 ? -8.673 -0.474 -1.879 1.00 88.06 89 PHE A C 1
ATOM 665 O O . PHE A 1 89 ? -9.778 0.011 -2.110 1.00 88.06 89 PHE A O 1
ATOM 672 N N . ILE A 1 90 ? -8.097 -0.413 -0.688 1.00 92.94 90 ILE A N 1
ATOM 673 C CA . ILE A 1 90 ? -8.725 0.139 0.504 1.00 92.94 90 ILE A CA 1
ATOM 674 C C . ILE A 1 90 ? -8.027 1.450 0.833 1.00 92.94 90 ILE A C 1
ATOM 676 O O . ILE A 1 90 ? -6.815 1.483 1.013 1.00 92.94 90 ILE A O 1
ATOM 680 N N . GLN A 1 91 ? -8.792 2.528 0.931 1.00 94.25 91 GLN A N 1
ATOM 681 C CA . GLN A 1 91 ? -8.284 3.827 1.349 1.00 94.25 91 GLN A CA 1
ATOM 682 C C . GLN A 1 91 ? -8.330 3.904 2.871 1.00 94.25 91 GLN A C 1
ATOM 684 O O . GLN A 1 91 ? -9.399 3.761 3.475 1.00 94.25 91 GLN A O 1
ATOM 689 N N . LEU A 1 92 ? -7.167 4.098 3.482 1.00 95.69 92 LEU A N 1
ATOM 690 C CA . LEU A 1 92 ? -7.010 4.262 4.919 1.00 95.69 92 LEU A CA 1
ATOM 691 C C . LEU A 1 92 ? -6.632 5.709 5.205 1.00 95.69 92 LEU A C 1
ATOM 693 O O . LEU A 1 92 ? -5.643 6.195 4.666 1.00 95.69 92 LEU A O 1
ATOM 697 N N . SER A 1 93 ? -7.408 6.375 6.051 1.00 95.56 93 SER A N 1
ATOM 698 C CA . SER A 1 93 ? -7.144 7.735 6.499 1.00 95.56 93 SER A CA 1
ATOM 699 C C . SER A 1 93 ? -6.490 7.744 7.881 1.00 95.56 93 SER A C 1
ATOM 701 O O . SER A 1 93 ? -6.848 6.952 8.762 1.00 95.56 93 SER A O 1
ATOM 703 N N . GLY A 1 94 ? -5.540 8.653 8.071 1.00 93.38 94 GLY A N 1
ATOM 704 C CA . GLY A 1 94 ? -5.031 9.053 9.374 1.00 93.38 94 GLY A CA 1
ATOM 705 C C . GLY A 1 94 ? -6.042 9.896 10.147 1.00 93.38 94 GLY A C 1
ATOM 706 O O . GLY A 1 94 ? -7.139 10.200 9.673 1.00 93.38 94 GLY A O 1
ATOM 707 N N . ASP A 1 95 ? -5.662 10.263 11.360 1.00 89.31 95 ASP A N 1
ATOM 708 C CA . ASP A 1 95 ? -6.369 11.205 12.226 1.00 89.31 95 ASP A CA 1
ATOM 709 C C . ASP A 1 95 ? -6.241 12.656 11.736 1.00 89.31 95 ASP A C 1
ATOM 711 O O . ASP A 1 95 ? -7.196 13.426 11.824 1.00 89.31 95 ASP A O 1
ATOM 715 N N . THR A 1 96 ? -5.096 13.004 11.149 1.00 89.69 96 THR A N 1
ATOM 716 C CA . THR A 1 96 ? -4.800 14.318 10.560 1.00 89.69 96 THR A CA 1
ATOM 717 C C . THR A 1 96 ? -5.247 14.469 9.099 1.00 89.69 96 THR A C 1
ATOM 719 O O . THR A 1 96 ? -5.038 15.517 8.489 1.00 89.69 96 THR A O 1
ATOM 722 N N . GLY A 1 97 ? -5.952 13.469 8.558 1.00 88.50 97 GLY A N 1
ATOM 723 C CA . GLY A 1 97 ? -6.578 13.514 7.233 1.00 88.50 97 GLY A CA 1
ATOM 724 C C . GLY A 1 97 ? -5.693 13.048 6.076 1.00 88.50 97 GLY A C 1
ATOM 725 O O . GLY A 1 97 ? -6.152 13.051 4.937 1.00 88.50 97 GLY A O 1
ATOM 726 N N . GLU A 1 98 ? -4.456 12.622 6.336 1.00 93.00 98 GLU A N 1
ATOM 727 C CA . GLU A 1 98 ? -3.624 11.967 5.328 1.00 93.00 98 GLU A CA 1
ATOM 728 C C . GLU A 1 98 ? -4.218 10.620 4.942 1.00 93.00 98 GLU A C 1
ATOM 730 O O . GLU A 1 98 ? -4.907 9.968 5.726 1.00 93.00 98 GLU A O 1
ATOM 735 N N . GLU A 1 99 ? -3.924 10.171 3.730 1.00 92.00 99 GLU A N 1
ATOM 736 C CA . GLU A 1 99 ? -4.477 8.936 3.205 1.00 92.00 99 GLU A CA 1
ATOM 737 C C . GLU A 1 99 ? -3.385 8.063 2.609 1.00 92.00 99 GLU A C 1
ATOM 739 O O . GLU A 1 99 ? -2.433 8.534 1.987 1.00 92.00 99 GLU A O 1
ATOM 744 N N . VAL A 1 100 ? -3.558 6.758 2.769 1.00 91.75 100 VAL A N 1
ATOM 745 C CA . VAL A 1 100 ? -2.716 5.744 2.152 1.00 91.75 100 VAL A CA 1
ATOM 746 C C . VAL A 1 100 ? -3.596 4.649 1.578 1.00 91.75 100 VAL A C 1
ATOM 748 O O . VAL A 1 100 ? -4.611 4.252 2.156 1.00 91.75 100 VAL A O 1
ATOM 751 N N . VAL A 1 101 ? -3.212 4.159 0.406 1.00 91.69 101 VAL A N 1
ATOM 752 C CA . VAL A 1 101 ? -3.920 3.067 -0.254 1.00 91.69 101 VAL A CA 1
ATOM 753 C C . VAL A 1 101 ? -3.324 1.739 0.208 1.00 91.69 101 VAL A C 1
ATOM 755 O O . VAL A 1 101 ? -2.112 1.578 0.310 1.00 91.69 101 VAL A O 1
ATOM 758 N N . PHE A 1 102 ? -4.180 0.769 0.495 1.00 92.94 102 PHE A N 1
ATOM 759 C CA . PHE A 1 102 ? -3.807 -0.593 0.844 1.00 92.94 102 PHE A CA 1
ATOM 760 C C . PHE A 1 102 ? -4.390 -1.548 -0.193 1.00 92.94 102 PHE A C 1
ATOM 762 O O . PHE A 1 102 ? -5.608 -1.672 -0.313 1.00 92.94 102 PHE A O 1
ATOM 769 N N . HIS A 1 103 ? -3.521 -2.208 -0.948 1.00 90.19 103 HIS A N 1
ATOM 770 C CA . HIS A 1 103 ? -3.910 -3.191 -1.949 1.00 90.19 103 HIS A CA 1
ATOM 771 C C . HIS A 1 103 ? -4.060 -4.570 -1.292 1.00 90.19 103 HIS A C 1
ATOM 773 O O . HIS A 1 103 ? -3.159 -5.030 -0.599 1.00 90.19 103 HIS A O 1
ATOM 779 N N . TYR A 1 104 ? -5.198 -5.234 -1.468 1.00 91.88 104 TYR A N 1
ATOM 780 C CA . TYR A 1 104 ? -5.547 -6.470 -0.777 1.00 91.88 104 TYR A CA 1
ATOM 781 C C . TYR A 1 104 ? -6.232 -7.452 -1.722 1.00 91.88 104 TYR A C 1
ATOM 783 O O . TYR A 1 104 ? -7.198 -7.101 -2.381 1.00 91.88 104 TYR A O 1
ATOM 791 N N . THR A 1 105 ? -5.770 -8.702 -1.751 1.00 89.25 105 THR A N 1
ATOM 792 C CA . THR A 1 105 ? -6.228 -9.707 -2.735 1.00 89.25 105 THR A CA 1
ATOM 793 C C . THR A 1 105 ? -7.058 -10.842 -2.134 1.00 89.25 105 THR A C 1
ATOM 795 O O . THR A 1 105 ? -7.433 -11.807 -2.804 1.00 89.25 105 THR A O 1
ATOM 798 N N . LYS A 1 106 ? -7.308 -10.778 -0.824 1.00 91.94 106 LYS A N 1
ATOM 799 C CA . LYS A 1 106 ? -8.053 -11.796 -0.077 1.00 91.94 106 LYS A CA 1
ATOM 800 C C . LYS A 1 106 ? -9.474 -11.302 0.203 1.00 91.94 106 LYS A C 1
ATOM 802 O O . LYS A 1 106 ? -9.708 -10.094 0.180 1.00 91.94 106 LYS A O 1
ATOM 807 N N . PRO A 1 107 ? -10.416 -12.211 0.521 1.00 92.38 107 PRO A N 1
ATOM 808 C CA . PRO A 1 107 ? -11.740 -11.815 0.981 1.00 92.38 107 PRO A CA 1
ATOM 809 C C . PRO A 1 107 ? -11.646 -10.815 2.137 1.00 92.38 107 PRO A C 1
ATOM 811 O O . PRO A 1 107 ? -10.839 -10.998 3.055 1.00 92.38 107 PRO A O 1
ATOM 814 N N . LEU A 1 108 ? -12.454 -9.755 2.080 1.00 93.69 108 LEU A N 1
ATOM 815 C CA . LEU A 1 108 ? -12.527 -8.775 3.159 1.00 93.69 108 LEU A CA 1
ATOM 816 C C . LEU A 1 108 ? -12.979 -9.469 4.451 1.00 93.69 108 LEU A C 1
ATOM 818 O O . LEU A 1 108 ? -13.885 -10.299 4.402 1.00 93.69 108 LEU A O 1
ATOM 822 N N . PRO A 1 109 ? -12.368 -9.150 5.604 1.00 92.75 109 PRO A N 1
ATOM 823 C CA . PRO A 1 109 ? -12.803 -9.713 6.874 1.00 92.75 109 PRO A CA 1
ATOM 824 C C . PRO A 1 109 ? -14.221 -9.226 7.201 1.00 92.75 109 PRO A C 1
ATOM 826 O O . PRO A 1 109 ? -14.514 -8.053 6.999 1.00 92.75 109 PRO A O 1
ATOM 829 N N . ASP A 1 110 ? -15.065 -10.083 7.778 1.00 89.50 110 ASP A N 1
ATOM 830 C CA . ASP A 1 110 ? -16.466 -9.778 8.126 1.00 89.50 110 ASP A CA 1
ATOM 831 C C . ASP A 1 110 ? -16.707 -8.413 8.812 1.00 89.50 110 ASP A C 1
ATOM 833 O O . ASP A 1 110 ? -17.652 -7.718 8.435 1.00 89.50 110 ASP A O 1
ATOM 837 N N . PRO A 1 111 ? -15.880 -7.953 9.781 1.00 91.38 111 PRO A N 1
ATOM 838 C CA . PRO A 1 111 ? -16.069 -6.636 10.399 1.00 91.38 111 PRO A CA 1
ATOM 839 C C . PRO A 1 111 ? -15.722 -5.439 9.494 1.00 91.38 111 PRO A C 1
ATOM 841 O O . PRO A 1 111 ? -15.804 -4.297 9.951 1.00 91.38 111 PRO A O 1
ATOM 844 N N . TYR A 1 112 ? -15.305 -5.656 8.244 1.00 93.88 112 TYR A N 1
ATOM 845 C CA . TYR A 1 112 ? -14.937 -4.596 7.311 1.00 93.88 112 TYR A CA 1
ATOM 846 C C . TYR A 1 112 ? -16.121 -3.678 6.995 1.00 93.88 112 TYR A C 1
ATOM 848 O O . TYR A 1 112 ? -17.113 -4.086 6.394 1.00 93.88 112 TYR A O 1
ATOM 856 N N . GLN A 1 113 ? -15.995 -2.406 7.376 1.00 91.75 113 GLN A N 1
ATOM 857 C CA . GLN A 1 113 ? -16.970 -1.352 7.097 1.00 91.75 113 GLN A CA 1
ATOM 858 C C . GLN A 1 113 ? -16.246 -0.004 6.985 1.00 91.75 113 GLN A C 1
ATOM 860 O O . GLN A 1 113 ? -15.203 0.205 7.611 1.00 91.75 113 GLN A O 1
ATOM 865 N N . LYS A 1 114 ? -16.821 0.931 6.221 1.00 92.69 114 LYS A N 1
ATOM 866 C CA . LYS A 1 114 ? -16.370 2.328 6.202 1.00 92.69 114 LYS A CA 1
ATOM 867 C C . LYS A 1 114 ? -16.421 2.923 7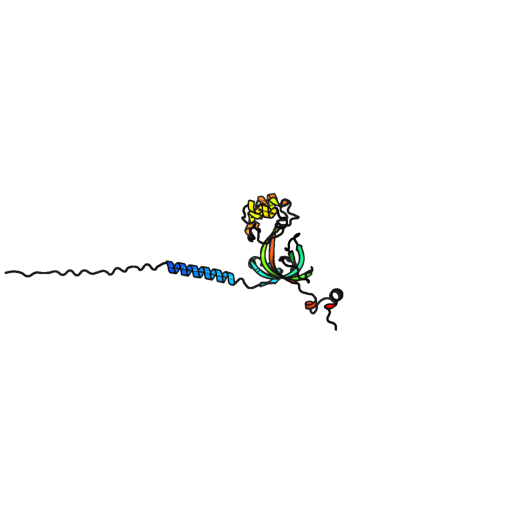.618 1.00 92.69 114 LYS A C 1
ATOM 869 O O . LYS A 1 114 ? -17.266 2.538 8.425 1.00 92.69 114 LYS A O 1
ATOM 874 N N . ASN A 1 115 ? -15.512 3.849 7.909 1.00 92.81 115 ASN A N 1
ATOM 875 C CA . ASN A 1 115 ? -15.323 4.508 9.203 1.00 92.81 115 ASN A CA 1
ATOM 876 C C . ASN A 1 115 ? -14.918 3.563 10.354 1.00 92.81 115 ASN A C 1
ATOM 878 O O . ASN A 1 115 ? -15.020 3.930 11.523 1.00 92.81 115 ASN A O 1
ATOM 882 N N . ARG A 1 116 ? -14.454 2.341 10.057 1.00 91.19 116 ARG A N 1
ATOM 883 C CA . ARG A 1 116 ? -13.855 1.442 11.057 1.00 91.19 116 ARG A CA 1
ATOM 884 C C . ARG A 1 116 ? -12.342 1.566 11.063 1.00 91.19 116 ARG A C 1
ATOM 886 O O . ARG A 1 116 ? -11.728 1.775 10.021 1.00 91.19 116 ARG A O 1
ATOM 893 N N . ILE A 1 117 ? -11.748 1.345 12.232 1.00 93.38 117 ILE A N 1
ATOM 894 C CA . ILE A 1 117 ? -10.296 1.249 12.364 1.00 93.38 117 ILE A CA 1
ATOM 895 C C . ILE A 1 117 ? -9.840 -0.097 11.802 1.00 93.38 117 ILE A C 1
ATOM 897 O O . ILE A 1 117 ? -10.262 -1.162 12.268 1.00 93.38 117 ILE A O 1
ATOM 901 N N . ALA A 1 118 ? -8.939 -0.040 10.834 1.00 95.69 118 ALA A N 1
ATOM 902 C CA . ALA A 1 118 ? -8.241 -1.182 10.286 1.00 95.69 118 ALA A CA 1
ATOM 903 C C . ALA A 1 118 ? -6.755 -1.123 10.634 1.00 95.69 118 ALA A C 1
ATOM 905 O O . ALA A 1 118 ? -6.158 -0.061 10.798 1.00 95.69 118 ALA A O 1
ATOM 906 N N . ILE A 1 119 ? -6.167 -2.305 10.738 1.00 96.81 119 ILE A N 1
ATOM 907 C CA . ILE A 1 119 ? -4.738 -2.526 10.842 1.00 96.81 119 ILE A CA 1
ATOM 908 C C . ILE A 1 119 ? -4.332 -3.285 9.588 1.00 96.81 119 ILE A C 1
ATOM 910 O O . ILE A 1 119 ? -4.798 -4.406 9.351 1.00 96.81 119 ILE A O 1
ATOM 914 N N . ALA A 1 120 ? -3.483 -2.662 8.790 1.00 96.88 120 ALA A N 1
ATOM 915 C CA . ALA A 1 120 ? -3.093 -3.141 7.484 1.00 96.88 120 ALA A CA 1
ATOM 916 C C . ALA A 1 120 ? -1.585 -3.395 7.473 1.00 96.88 120 ALA A C 1
ATOM 918 O O . ALA A 1 120 ? -0.794 -2.517 7.801 1.00 96.88 120 ALA A O 1
ATOM 919 N N . GLU A 1 121 ? -1.187 -4.622 7.156 1.00 97.06 121 GLU A N 1
ATOM 920 C CA . GLU A 1 121 ? 0.208 -5.055 7.158 1.00 97.06 121 GLU A CA 1
ATOM 921 C C . GLU A 1 121 ? 0.610 -5.515 5.762 1.00 97.06 121 GLU A C 1
ATOM 923 O O . GLU A 1 121 ? -0.072 -6.339 5.138 1.00 97.06 121 GLU A O 1
ATOM 928 N N . GLY A 1 122 ? 1.743 -5.007 5.291 1.00 94.19 122 GLY A N 1
ATOM 929 C CA . GLY A 1 122 ? 2.233 -5.243 3.945 1.00 94.19 122 GLY A CA 1
ATOM 930 C C . GLY A 1 122 ? 3.612 -4.645 3.714 1.00 94.19 122 GLY A C 1
ATOM 931 O O . GLY A 1 122 ? 4.308 -4.286 4.661 1.00 94.19 122 GLY A O 1
ATOM 932 N N . VAL A 1 123 ? 4.017 -4.569 2.452 1.00 90.25 123 VAL A N 1
ATOM 933 C CA . VAL A 1 123 ? 5.247 -3.875 2.047 1.00 90.25 123 VAL A CA 1
ATOM 934 C C . VAL A 1 123 ? 4.856 -2.509 1.504 1.00 90.25 123 VAL A C 1
ATOM 936 O O . VAL A 1 123 ? 3.948 -2.435 0.678 1.00 90.25 123 VAL A O 1
ATOM 939 N N . PHE A 1 124 ? 5.492 -1.443 1.983 1.00 90.56 124 PHE A N 1
ATOM 940 C CA . PHE A 1 124 ? 5.227 -0.101 1.476 1.00 90.56 124 PHE A CA 1
ATOM 941 C C . PHE A 1 124 ? 6.024 0.153 0.207 1.00 90.56 124 PHE A C 1
ATOM 943 O O . PHE A 1 124 ? 7.228 -0.093 0.170 1.00 90.56 124 PHE A O 1
ATOM 950 N N . ILE A 1 125 ? 5.346 0.592 -0.844 1.00 83.94 125 ILE A N 1
ATOM 951 C CA . ILE A 1 125 ? 5.919 0.624 -2.179 1.00 83.94 125 ILE A CA 1
ATOM 952 C C . ILE A 1 125 ? 5.319 1.739 -3.048 1.00 83.94 125 ILE A C 1
ATOM 954 O O . ILE A 1 125 ? 4.244 2.275 -2.776 1.00 83.94 125 ILE A O 1
ATOM 958 N N . ASP A 1 126 ? 6.041 2.061 -4.116 1.00 78.19 126 ASP A N 1
ATOM 959 C CA . ASP A 1 126 ? 5.774 3.167 -5.032 1.00 78.19 126 ASP A CA 1
ATOM 960 C C . ASP A 1 126 ? 5.166 2.694 -6.360 1.00 78.19 126 ASP A C 1
ATOM 962 O O . ASP A 1 126 ? 5.720 1.855 -7.055 1.00 78.19 126 ASP A O 1
ATOM 966 N N . GLY A 1 127 ? 4.030 3.227 -6.783 1.00 69.94 127 GLY A N 1
ATOM 967 C CA . GLY A 1 127 ? 3.364 2.757 -7.995 1.00 69.94 127 GLY A CA 1
ATOM 968 C C . GLY A 1 127 ? 2.787 3.860 -8.842 1.00 69.94 127 GLY A C 1
ATOM 969 O O . GLY A 1 127 ? 2.743 5.028 -8.471 1.00 69.94 127 GLY A O 1
ATOM 970 N N . ILE A 1 128 ? 2.288 3.443 -9.995 1.00 67.75 128 ILE A N 1
ATOM 971 C CA . ILE A 1 128 ? 1.446 4.279 -10.829 1.00 67.75 128 ILE A CA 1
ATOM 972 C C . ILE A 1 128 ? 0.017 3.791 -10.653 1.00 67.75 128 ILE A C 1
ATOM 974 O O . ILE A 1 128 ? -0.276 2.606 -10.789 1.00 67.75 128 ILE A O 1
ATOM 978 N N . ARG A 1 129 ? -0.871 4.725 -10.335 1.00 67.88 129 ARG A N 1
ATOM 979 C CA . ARG A 1 129 ? -2.311 4.525 -10.375 1.00 67.88 129 ARG A CA 1
ATOM 980 C C . ARG A 1 129 ? -2.838 5.063 -11.688 1.00 67.88 129 ARG A C 1
ATOM 982 O O . ARG A 1 129 ? -2.486 6.169 -12.086 1.00 67.88 129 ARG A O 1
ATOM 989 N N . ILE A 1 130 ? -3.738 4.303 -12.293 1.00 67.31 130 ILE A N 1
ATOM 990 C CA . ILE A 1 130 ? -4.450 4.711 -13.492 1.00 67.31 130 ILE A CA 1
ATOM 991 C C . ILE A 1 130 ? -5.938 4.707 -13.172 1.00 67.31 130 ILE A C 1
ATOM 993 O O . ILE A 1 130 ? -6.498 3.697 -12.751 1.00 67.31 130 ILE A O 1
ATOM 997 N N . ASP A 1 131 ? -6.586 5.853 -13.338 1.00 66.12 131 ASP A N 1
ATOM 998 C CA . ASP A 1 131 ? -8.035 5.972 -13.297 1.00 66.12 131 ASP A CA 1
ATOM 999 C C . ASP A 1 131 ? -8.592 5.713 -14.707 1.00 66.12 131 ASP A C 1
ATOM 1001 O O . ASP A 1 131 ? -8.533 6.597 -15.573 1.00 66.12 131 ASP A O 1
ATOM 1005 N N . PRO A 1 132 ? -9.169 4.524 -14.965 1.00 60.00 132 PRO A N 1
ATOM 1006 C CA . PRO A 1 132 ? -9.626 4.146 -16.298 1.00 60.00 132 PRO A CA 1
ATOM 1007 C C . PRO A 1 132 ? -10.808 4.989 -16.797 1.00 60.00 132 PRO A C 1
ATOM 1009 O O . PRO A 1 132 ? -11.183 4.851 -17.963 1.00 60.00 132 PRO A O 1
ATOM 1012 N N . LYS A 1 133 ? -11.422 5.819 -15.936 1.00 65.25 133 LYS A N 1
ATOM 1013 C CA . LYS A 1 133 ? -12.480 6.772 -16.310 1.00 65.25 133 LYS A CA 1
ATOM 1014 C C . LYS A 1 133 ? -11.927 8.107 -16.803 1.00 65.25 133 LYS A C 1
ATOM 1016 O O . LYS A 1 133 ? -12.656 8.852 -17.450 1.00 65.25 133 LYS A O 1
ATOM 1021 N N . LYS A 1 134 ? -10.678 8.423 -16.458 1.00 68.25 134 LYS A N 1
ATOM 1022 C CA . LYS A 1 134 ? -10.012 9.687 -16.800 1.00 68.25 134 LYS A CA 1
ATOM 1023 C C . LYS A 1 134 ? -8.975 9.531 -17.908 1.00 68.25 134 LYS A C 1
ATOM 1025 O O . LYS A 1 134 ? -8.605 10.523 -18.522 1.00 68.25 134 LYS A O 1
ATOM 1030 N N . VAL A 1 135 ? -8.533 8.304 -18.182 1.00 69.94 135 VAL A N 1
ATOM 1031 C CA . VAL A 1 135 ? -7.708 7.996 -19.355 1.00 69.94 135 VAL A CA 1
ATOM 1032 C C . VAL A 1 135 ? -8.597 7.870 -20.590 1.00 69.94 135 VAL A C 1
ATOM 1034 O O . VAL A 1 135 ? -9.424 6.961 -20.674 1.00 69.94 135 VAL A O 1
ATOM 1037 N N . GLN A 1 136 ? -8.419 8.788 -21.541 1.00 74.06 136 GLN A N 1
ATOM 1038 C CA . GLN A 1 136 ? -9.161 8.808 -22.807 1.00 74.06 136 GLN A CA 1
ATOM 1039 C C . GLN A 1 136 ? -8.505 7.923 -23.872 1.00 74.06 136 GLN A C 1
ATOM 1041 O O . GLN A 1 136 ? -9.208 7.306 -24.668 1.00 74.06 136 GLN A O 1
ATOM 1046 N N . ASP A 1 137 ? -7.173 7.832 -23.856 1.00 75.50 137 ASP A N 1
ATOM 1047 C CA . ASP A 1 137 ? -6.385 7.038 -24.799 1.00 75.50 137 ASP A CA 1
ATOM 1048 C C . ASP A 1 137 ? -5.593 5.962 -24.046 1.00 75.50 137 ASP A C 1
ATOM 1050 O O . ASP A 1 137 ? -4.562 6.221 -23.423 1.00 75.50 137 ASP A O 1
ATOM 1054 N N . ARG A 1 138 ? -6.135 4.742 -24.043 1.00 67.50 138 ARG A N 1
ATOM 1055 C CA . ARG A 1 138 ? -5.566 3.621 -23.284 1.00 67.50 138 ARG A CA 1
ATOM 1056 C C . ARG A 1 138 ? -4.334 3.028 -23.959 1.00 67.50 138 ARG A C 1
ATOM 1058 O O . ARG A 1 138 ? -3.440 2.563 -23.262 1.00 67.50 138 ARG A O 1
ATOM 1065 N N . GLU A 1 139 ? -4.288 3.052 -25.287 1.00 70.62 139 GLU A N 1
ATOM 1066 C CA . GLU A 1 139 ? -3.149 2.560 -26.065 1.00 70.62 139 GLU A CA 1
ATOM 1067 C C . GLU A 1 139 ? -1.940 3.458 -25.840 1.00 70.62 139 GLU A C 1
ATOM 1069 O O . GLU A 1 139 ? -0.878 2.980 -25.437 1.00 70.62 139 GLU A O 1
ATOM 1074 N N . GLN A 1 140 ? -2.147 4.771 -25.946 1.00 71.00 140 GLN A N 1
ATOM 1075 C CA . GLN A 1 140 ? -1.124 5.753 -25.622 1.00 71.00 140 GLN A CA 1
ATOM 1076 C C . GLN A 1 140 ? -0.680 5.644 -24.154 1.00 71.00 140 GLN A C 1
ATOM 1078 O O . GLN A 1 140 ? 0.517 5.698 -23.876 1.00 71.00 140 GLN A O 1
ATOM 1083 N N . ALA A 1 141 ? -1.604 5.416 -23.213 1.00 68.62 141 ALA A N 1
ATOM 1084 C CA . ALA A 1 141 ? -1.259 5.173 -21.811 1.00 68.62 141 ALA A CA 1
ATOM 1085 C C . ALA A 1 141 ? -0.347 3.946 -21.627 1.00 68.62 141 ALA A C 1
ATOM 1087 O O . ALA A 1 141 ? 0.640 4.030 -20.901 1.00 68.62 141 ALA A O 1
ATOM 1088 N N . GLY A 1 142 ? -0.636 2.825 -22.296 1.00 67.50 142 GLY A N 1
ATOM 1089 C CA . GLY A 1 142 ? 0.185 1.613 -22.222 1.00 67.50 142 GLY A CA 1
ATOM 1090 C C . GLY A 1 142 ? 1.595 1.794 -22.761 1.00 67.50 142 GLY A C 1
ATOM 1091 O O . GLY A 1 142 ? 2.557 1.427 -22.087 1.00 67.50 142 GLY A O 1
ATOM 1092 N N . VAL A 1 143 ? 1.726 2.412 -23.937 1.00 70.25 143 VAL A N 1
ATOM 1093 C CA . VAL A 1 143 ? 3.029 2.730 -24.547 1.00 70.25 143 VAL A CA 1
ATOM 1094 C C . VAL A 1 143 ? 3.870 3.589 -23.602 1.00 70.25 143 VAL A C 1
ATOM 1096 O O . VAL A 1 143 ? 5.051 3.323 -23.372 1.00 70.25 143 VAL A O 1
ATOM 1099 N N . LEU A 1 144 ? 3.246 4.592 -22.989 1.00 70.56 144 LEU A N 1
ATOM 1100 C CA . LEU A 1 144 ? 3.923 5.490 -22.064 1.00 70.56 144 LEU A CA 1
ATOM 1101 C C . LEU A 1 144 ? 4.338 4.791 -20.767 1.00 70.56 144 LEU A C 1
ATOM 1103 O O . LEU A 1 144 ? 5.461 4.983 -20.307 1.00 70.56 144 LEU A O 1
ATOM 1107 N N . LEU A 1 145 ? 3.495 3.920 -20.211 1.00 68.38 145 LEU A N 1
ATOM 1108 C CA . LEU A 1 145 ? 3.850 3.104 -19.046 1.00 68.38 145 LEU A CA 1
ATOM 1109 C C . LEU A 1 145 ? 5.024 2.176 -19.338 1.00 68.38 145 LEU A C 1
ATOM 1111 O O . LEU A 1 145 ? 5.945 2.093 -18.530 1.00 68.38 145 LEU A O 1
ATOM 1115 N N . ALA A 1 146 ? 5.028 1.514 -20.494 1.00 69.44 146 ALA A N 1
ATOM 1116 C CA . ALA A 1 146 ? 6.155 0.684 -20.900 1.00 69.44 146 ALA A CA 1
ATOM 1117 C C . ALA A 1 146 ? 7.449 1.490 -20.990 1.00 69.44 146 ALA A C 1
ATOM 1119 O O . ALA A 1 146 ? 8.477 1.040 -20.487 1.00 69.44 146 ALA A O 1
ATOM 1120 N N . LYS A 1 147 ? 7.396 2.720 -21.509 1.00 71.38 147 LYS A N 1
ATOM 1121 C CA . LYS A 1 147 ? 8.554 3.618 -21.534 1.00 71.38 147 LYS A CA 1
ATOM 1122 C C . LYS A 1 147 ? 9.042 3.993 -20.131 1.00 71.38 147 LYS A C 1
ATOM 1124 O O . LYS A 1 147 ? 10.247 3.962 -19.892 1.00 71.38 147 LYS A O 1
ATOM 1129 N N . ILE A 1 148 ? 8.133 4.286 -19.196 1.00 67.31 148 ILE A N 1
ATOM 1130 C CA . ILE A 1 148 ? 8.471 4.581 -17.790 1.00 67.31 148 ILE A CA 1
ATOM 1131 C C . ILE A 1 148 ? 9.128 3.374 -17.110 1.00 67.31 148 ILE A C 1
ATOM 1133 O O . ILE A 1 148 ? 10.096 3.525 -16.366 1.00 67.31 148 ILE A O 1
ATOM 1137 N N . VAL A 1 149 ? 8.601 2.173 -17.358 1.00 63.69 149 VAL A N 1
ATOM 1138 C CA . VAL A 1 149 ? 9.063 0.928 -16.721 1.00 63.69 149 VAL A CA 1
ATOM 1139 C C . VAL A 1 149 ? 10.286 0.340 -17.451 1.00 63.69 149 VAL A C 1
ATOM 1141 O O . VAL A 1 149 ? 10.938 -0.570 -16.942 1.00 63.69 149 VAL A O 1
ATOM 1144 N N . GLY A 1 150 ? 10.643 0.873 -18.626 1.00 66.19 150 GLY A N 1
ATOM 1145 C CA . GLY A 1 150 ? 11.760 0.399 -19.446 1.00 66.19 150 GLY A CA 1
ATOM 1146 C C . GLY A 1 150 ? 11.482 -0.936 -20.146 1.00 66.19 150 GLY A C 1
ATOM 1147 O O . GLY A 1 150 ? 12.388 -1.753 -20.304 1.00 66.19 150 GLY A O 1
ATOM 1148 N N . ILE A 1 151 ? 10.229 -1.176 -20.528 1.00 62.94 151 ILE A N 1
ATOM 1149 C CA . ILE A 1 151 ? 9.744 -2.394 -21.184 1.00 62.94 151 ILE A CA 1
ATOM 1150 C C . ILE A 1 151 ? 9.550 -2.123 -22.690 1.00 62.94 151 ILE A C 1
ATOM 1152 O O . ILE A 1 151 ? 9.162 -1.011 -23.053 1.00 62.94 151 ILE A O 1
ATOM 1156 N N . PRO A 1 152 ? 9.815 -3.096 -23.587 1.00 63.25 152 PRO A N 1
ATOM 1157 C CA . PRO A 1 152 ? 9.547 -2.943 -25.016 1.00 63.25 152 PRO A CA 1
ATOM 1158 C C . PRO A 1 152 ? 8.070 -2.628 -25.298 1.00 63.25 152 PRO A C 1
ATOM 1160 O O . PRO A 1 152 ? 7.181 -3.255 -24.729 1.00 63.25 152 PRO A O 1
ATOM 1163 N N . GLU A 1 153 ? 7.791 -1.710 -26.228 1.00 62.75 153 GLU A N 1
ATOM 1164 C CA . GLU A 1 153 ? 6.419 -1.283 -26.567 1.00 62.75 153 GLU A CA 1
ATOM 1165 C C . GLU A 1 153 ? 5.509 -2.448 -26.999 1.00 62.75 153 GLU A C 1
ATOM 1167 O O . GLU A 1 153 ? 4.318 -2.446 -26.703 1.00 62.75 153 GLU A O 1
ATOM 1172 N N . GLY A 1 154 ? 6.071 -3.482 -27.637 1.00 57.97 154 GLY A N 1
ATOM 1173 C CA . GLY A 1 154 ? 5.331 -4.687 -28.029 1.00 57.97 154 GLY A CA 1
ATOM 1174 C C . GLY A 1 154 ? 4.795 -5.503 -26.846 1.00 57.97 154 GLY A C 1
ATOM 1175 O O . GLY A 1 154 ? 3.727 -6.096 -26.963 1.00 57.97 154 GLY A O 1
ATOM 1176 N N . ASP A 1 155 ? 5.476 -5.462 -25.698 1.00 54.31 155 ASP A N 1
ATOM 1177 C CA . ASP A 1 155 ? 5.041 -6.117 -24.456 1.00 54.31 155 ASP A CA 1
ATOM 1178 C C . ASP A 1 155 ? 4.054 -5.232 -23.665 1.00 54.31 155 ASP A C 1
ATOM 1180 O O . ASP A 1 155 ? 3.423 -5.679 -22.706 1.00 54.31 155 ASP A O 1
ATOM 1184 N N . ALA A 1 156 ? 3.913 -3.962 -24.062 1.00 54.06 156 ALA A N 1
ATOM 1185 C CA . ALA A 1 156 ? 3.015 -2.991 -23.447 1.00 54.06 156 ALA A CA 1
ATOM 1186 C C . ALA A 1 156 ? 1.560 -3.161 -23.889 1.00 54.06 156 ALA A C 1
ATOM 1188 O O . ALA A 1 156 ? 0.639 -2.806 -23.157 1.00 54.06 156 ALA A O 1
ATOM 1189 N N . ILE A 1 157 ? 1.347 -3.680 -25.100 1.00 49.12 157 ILE A N 1
ATOM 1190 C CA . ILE A 1 157 ? 0.022 -3.788 -25.719 1.00 49.12 157 ILE A CA 1
ATOM 1191 C C . ILE A 1 157 ? -0.876 -4.726 -24.896 1.00 49.12 157 ILE A C 1
ATOM 1193 O O . ILE A 1 157 ? -2.048 -4.410 -24.690 1.00 49.12 157 ILE A O 1
ATOM 1197 N N . ASP A 1 158 ? -0.306 -5.777 -24.294 1.00 51.00 158 ASP A N 1
ATOM 1198 C CA . ASP A 1 158 ? -1.015 -6.698 -23.394 1.00 51.00 158 ASP A CA 1
ATOM 1199 C C . ASP A 1 158 ? -1.558 -6.014 -22.121 1.00 51.00 158 ASP A C 1
ATOM 1201 O O . ASP A 1 158 ? -2.609 -6.415 -21.609 1.00 51.00 158 ASP A O 1
ATOM 1205 N N . LEU A 1 159 ? -0.909 -4.938 -21.645 1.00 49.84 159 LEU A N 1
ATOM 1206 C CA . LEU A 1 159 ? -1.385 -4.133 -20.507 1.00 49.84 159 LEU A CA 1
ATOM 1207 C C . LEU A 1 159 ? -2.647 -3.350 -20.854 1.00 49.84 159 LEU A C 1
ATOM 1209 O O . LEU A 1 159 ? -3.466 -3.090 -19.979 1.00 49.84 159 LEU A O 1
ATOM 1213 N N . VAL A 1 160 ? -2.806 -2.972 -22.123 1.00 47.03 160 VAL A N 1
ATOM 1214 C CA . VAL A 1 160 ? -3.902 -2.125 -22.604 1.00 47.03 160 VAL A CA 1
ATOM 1215 C C . VAL A 1 160 ? -5.126 -2.948 -22.988 1.00 47.03 160 VAL A C 1
ATOM 1217 O O . VAL A 1 160 ? -6.266 -2.541 -22.746 1.00 47.03 160 VAL A O 1
ATOM 1220 N N . SER A 1 161 ? -4.910 -4.121 -23.584 1.00 45.78 161 SER A N 1
ATOM 1221 C CA . SER A 1 161 ? -5.985 -4.991 -24.071 1.00 45.78 161 SER A CA 1
ATOM 1222 C C . SER A 1 161 ? -6.784 -5.671 -22.958 1.00 45.78 161 SER A C 1
ATOM 1224 O O . SER A 1 161 ? -7.894 -6.144 -23.207 1.00 45.78 161 SER A O 1
ATOM 1226 N N . ASN A 1 162 ? -6.277 -5.679 -21.722 1.00 48.56 162 ASN A N 1
ATOM 1227 C CA . ASN A 1 162 ? -7.022 -6.142 -20.560 1.00 48.56 162 ASN A CA 1
ATOM 1228 C C . ASN A 1 162 ? -7.401 -4.945 -19.659 1.00 48.56 162 ASN A C 1
ATOM 1230 O O . ASN A 1 162 ? -6.546 -4.429 -18.945 1.00 48.56 162 ASN A O 1
ATOM 1234 N N . PRO A 1 163 ? -8.674 -4.503 -19.610 1.00 39.28 163 PRO A N 1
ATOM 1235 C CA . PRO A 1 163 ? -9.089 -3.373 -18.764 1.00 39.28 163 PRO A CA 1
ATOM 1236 C C . PRO A 1 163 ? -8.873 -3.624 -17.258 1.00 39.28 163 PRO A C 1
ATOM 1238 O O . PRO A 1 163 ? -8.840 -2.675 -16.474 1.00 39.28 163 PRO A O 1
ATOM 1241 N N . THR A 1 164 ? -8.704 -4.890 -16.873 1.00 39.16 164 THR A N 1
ATOM 1242 C CA . THR A 1 164 ? -8.341 -5.367 -15.528 1.00 39.16 164 THR A CA 1
ATOM 1243 C C . THR A 1 164 ? -6.826 -5.310 -15.264 1.00 39.16 164 THR A C 1
ATOM 1245 O O . THR A 1 164 ? -6.400 -5.388 -14.127 1.00 39.16 164 THR A O 1
ATOM 1248 N N . ALA A 1 165 ? -5.984 -5.148 -16.291 1.00 37.03 165 ALA A N 1
ATOM 1249 C CA . ALA A 1 165 ? -4.534 -4.954 -16.139 1.00 37.03 165 ALA A CA 1
ATOM 1250 C C . ALA A 1 165 ? -4.134 -3.471 -16.041 1.00 37.03 165 ALA A C 1
ATOM 1252 O O . ALA A 1 165 ? -3.013 -3.157 -15.663 1.00 37.03 165 ALA A O 1
ATOM 1253 N N . ILE A 1 166 ? -5.045 -2.551 -16.378 1.00 40.38 166 ILE A N 1
ATOM 1254 C CA . ILE A 1 166 ? -4.796 -1.103 -16.303 1.00 40.38 166 ILE A CA 1
ATOM 1255 C C . ILE A 1 166 ? -5.091 -0.568 -14.894 1.00 40.38 166 ILE A C 1
ATOM 1257 O O . ILE A 1 166 ? -4.577 0.475 -14.513 1.00 40.38 166 ILE A O 1
ATOM 1261 N N . THR A 1 167 ? -5.909 -1.256 -14.096 1.00 40.44 167 THR A N 1
ATOM 1262 C CA . THR A 1 167 ? -6.355 -0.725 -12.795 1.00 40.44 167 THR A CA 1
ATOM 1263 C C . THR A 1 167 ? -5.511 -1.252 -11.609 1.00 40.44 167 THR A C 1
ATOM 1265 O O . THR A 1 167 ? -5.425 -0.590 -10.572 1.00 40.44 167 THR A O 1
ATOM 1268 N N . ALA A 1 168 ? -4.761 -2.337 -11.814 1.00 35.66 168 ALA A N 1
ATOM 1269 C CA . ALA A 1 168 ? -3.747 -2.893 -10.922 1.00 35.66 168 ALA A CA 1
ATOM 1270 C C . ALA A 1 168 ? -2.454 -3.006 -11.748 1.00 35.66 168 ALA A C 1
ATOM 1272 O O . ALA A 1 168 ? -2.495 -3.455 -12.879 1.00 35.66 168 ALA A O 1
ATOM 1273 N N . TYR A 1 169 ? -1.270 -2.589 -11.323 1.00 41.94 169 TYR A N 1
ATOM 1274 C CA . TYR A 1 169 ? -0.630 -3.025 -10.107 1.00 41.94 169 TYR A CA 1
ATOM 1275 C C . TYR A 1 169 ? 0.355 -1.970 -9.635 1.00 41.94 169 TYR A C 1
ATOM 1277 O O . TYR A 1 169 ? 1.214 -1.452 -10.349 1.00 41.94 169 TYR A O 1
ATOM 1285 N N . GLY A 1 170 ? 0.287 -1.765 -8.339 1.00 37.16 170 GLY A N 1
ATOM 1286 C CA . GLY A 1 170 ? 1.388 -1.267 -7.579 1.00 37.16 170 GLY A CA 1
ATOM 1287 C C . GLY A 1 170 ? 2.780 -1.752 -7.992 1.00 37.16 170 GLY A C 1
ATOM 1288 O O . GLY A 1 170 ? 3.003 -2.959 -8.091 1.00 37.16 170 GLY A O 1
ATOM 1289 N N . THR A 1 171 ? 3.734 -0.836 -8.193 1.00 38.72 171 THR A N 1
ATOM 1290 C CA . THR A 1 171 ? 5.137 -1.122 -8.578 1.00 38.72 171 THR A CA 1
ATOM 1291 C C . THR A 1 171 ? 5.330 -2.141 -9.706 1.00 38.72 171 THR A C 1
ATOM 1293 O O . THR A 1 171 ? 6.359 -2.804 -9.716 1.00 38.72 171 THR A O 1
ATOM 1296 N N . SER A 1 172 ? 4.369 -2.426 -10.587 1.00 34.16 172 SER A N 1
ATOM 1297 C CA . SER A 1 172 ? 4.621 -3.494 -11.555 1.00 34.16 172 SER A CA 1
ATOM 1298 C C . SER A 1 172 ? 3.742 -3.484 -12.780 1.00 34.16 172 SER A C 1
ATOM 1300 O O . SER A 1 172 ? 2.530 -3.596 -12.704 1.00 34.16 172 SER A O 1
ATOM 1302 N N . VAL A 1 173 ? 4.396 -3.472 -13.933 1.00 36.38 173 VAL A N 1
ATOM 1303 C CA . VAL A 1 173 ? 3.840 -4.068 -15.140 1.00 36.38 173 VAL A CA 1
ATOM 1304 C C . VAL A 1 173 ? 3.920 -5.580 -14.968 1.00 36.38 173 VAL A C 1
ATOM 1306 O O . VAL A 1 173 ? 5.019 -6.129 -14.897 1.00 36.38 173 VAL A O 1
ATOM 1309 N N . THR A 1 174 ? 2.775 -6.255 -14.881 1.00 34.03 174 THR A N 1
ATOM 1310 C CA . THR A 1 174 ? 2.728 -7.713 -15.010 1.00 34.03 174 THR A CA 1
ATOM 1311 C C . THR A 1 174 ? 2.955 -8.039 -16.480 1.00 34.03 174 THR A C 1
ATOM 1313 O O . THR A 1 174 ? 2.022 -8.064 -17.275 1.00 34.03 174 THR A O 1
ATOM 1316 N N . LEU A 1 175 ? 4.219 -8.255 -16.849 1.00 32.34 175 LEU A N 1
ATOM 1317 C CA . LEU A 1 175 ? 4.555 -8.917 -18.109 1.00 32.34 175 LEU A CA 1
ATOM 1318 C C . LEU A 1 175 ? 3.873 -10.292 -18.134 1.00 32.34 175 LEU A C 1
ATOM 1320 O O . LEU A 1 175 ? 3.594 -10.844 -17.067 1.00 32.34 175 LEU A O 1
ATOM 1324 N N . SER A 1 176 ? 3.690 -10.883 -19.316 1.00 31.11 176 SER A N 1
ATOM 1325 C CA . SER A 1 176 ? 3.100 -12.220 -19.552 1.00 31.11 176 SER A CA 1
ATOM 1326 C C . SER A 1 176 ? 3.649 -13.372 -18.675 1.00 31.11 176 SER A C 1
ATOM 1328 O O . SER A 1 176 ? 3.092 -14.466 -18.673 1.00 31.11 176 SER A O 1
ATOM 1330 N N . ASN A 1 177 ? 4.689 -13.105 -17.873 1.00 27.98 177 ASN A N 1
ATOM 1331 C CA . ASN A 1 177 ? 5.420 -14.012 -16.994 1.00 27.98 177 ASN A CA 1
ATOM 1332 C C . ASN A 1 177 ? 5.399 -13.617 -15.487 1.00 27.98 177 ASN A C 1
ATOM 1334 O O . ASN A 1 177 ? 6.336 -13.960 -14.768 1.00 27.98 177 ASN A O 1
ATOM 1338 N N . GLU A 1 178 ? 4.407 -12.859 -14.995 1.00 36.94 178 GLU A N 1
ATOM 1339 C CA . GLU A 1 178 ? 4.195 -12.539 -13.554 1.00 36.94 178 GLU A CA 1
ATOM 1340 C C . GLU A 1 178 ? 5.304 -11.718 -12.844 1.00 36.94 178 GLU A C 1
ATOM 1342 O O . GLU A 1 178 ? 5.384 -11.663 -11.612 1.00 36.94 178 GLU A O 1
ATOM 1347 N N . ARG A 1 179 ? 6.186 -11.045 -13.590 1.00 30.80 179 ARG A N 1
ATOM 1348 C CA . ARG A 1 179 ? 7.327 -10.317 -13.007 1.00 30.80 179 ARG A CA 1
ATOM 1349 C C . ARG A 1 179 ? 6.931 -8.906 -12.567 1.00 30.80 179 ARG A C 1
ATOM 1351 O O . ARG A 1 179 ? 6.565 -8.096 -13.406 1.00 30.80 179 ARG A O 1
ATOM 1358 N N . LYS A 1 180 ? 7.073 -8.585 -11.274 1.00 43.59 180 LYS A N 1
ATOM 1359 C CA . LYS A 1 180 ? 6.806 -7.239 -10.737 1.00 43.59 180 LYS A CA 1
ATOM 1360 C C . LYS A 1 180 ? 8.028 -6.305 -10.869 1.00 43.59 180 LYS A C 1
ATOM 1362 O O . LYS A 1 180 ? 9.065 -6.610 -10.281 1.00 43.59 180 LYS A O 1
ATOM 1367 N N . VAL A 1 181 ? 7.932 -5.200 -11.627 1.00 43.69 181 VAL A N 1
ATOM 1368 C CA . VAL A 1 181 ? 9.037 -4.233 -11.860 1.00 43.69 181 VAL A CA 1
ATOM 1369 C C . VAL A 1 181 ? 8.755 -2.870 -11.207 1.00 43.69 181 VAL A C 1
ATOM 1371 O O . VAL A 1 181 ? 7.933 -2.124 -11.747 1.00 43.69 181 VAL A O 1
ATOM 1374 N N . PRO A 1 182 ? 9.426 -2.517 -10.088 1.00 51.69 182 PRO A N 1
ATOM 1375 C CA . PRO A 1 182 ? 9.202 -1.248 -9.403 1.00 51.69 182 PRO A CA 1
ATOM 1376 C C . PRO A 1 182 ? 9.538 -0.065 -10.301 1.00 51.69 182 PRO A C 1
ATOM 1378 O O . PRO A 1 182 ? 10.536 -0.094 -11.016 1.00 51.69 182 PRO A O 1
ATOM 1381 N N . ILE A 1 183 ? 8.703 0.971 -10.234 1.00 62.22 183 ILE A N 1
ATOM 1382 C CA . ILE A 1 183 ? 8.882 2.209 -10.989 1.00 62.22 183 ILE A CA 1
ATOM 1383 C C . ILE A 1 183 ? 9.564 3.211 -10.060 1.00 62.22 183 ILE A C 1
ATOM 1385 O O . ILE A 1 183 ? 8.944 3.637 -9.085 1.00 62.22 183 ILE A O 1
ATOM 1389 N N . PRO A 1 184 ? 10.828 3.581 -10.317 1.00 66.31 184 PRO A N 1
ATOM 1390 C CA . PRO A 1 184 ? 11.497 4.611 -9.541 1.00 66.31 184 PRO A CA 1
ATOM 1391 C C . PRO A 1 184 ? 10.756 5.946 -9.662 1.00 66.31 184 PRO A C 1
ATOM 1393 O O . PRO A 1 184 ? 10.351 6.338 -10.760 1.00 66.31 184 PRO A O 1
ATOM 1396 N N . LYS A 1 185 ? 10.619 6.674 -8.551 1.00 73.06 185 LYS A N 1
ATOM 1397 C CA . LYS A 1 185 ? 10.011 8.012 -8.527 1.00 73.06 185 LYS A CA 1
ATOM 1398 C C . LYS A 1 185 ? 10.625 8.953 -9.557 1.00 73.06 185 LYS A C 1
ATOM 1400 O O . LYS A 1 185 ? 9.909 9.631 -10.284 1.00 73.06 185 LYS A O 1
ATOM 1405 N N . ASP A 1 186 ? 11.951 8.953 -9.654 1.00 76.31 186 ASP A N 1
ATOM 1406 C CA . ASP A 1 186 ? 12.684 9.821 -10.571 1.00 76.31 186 ASP A CA 1
ATOM 1407 C C . ASP A 1 186 ? 12.411 9.472 -12.041 1.00 76.31 186 ASP A C 1
ATOM 1409 O O 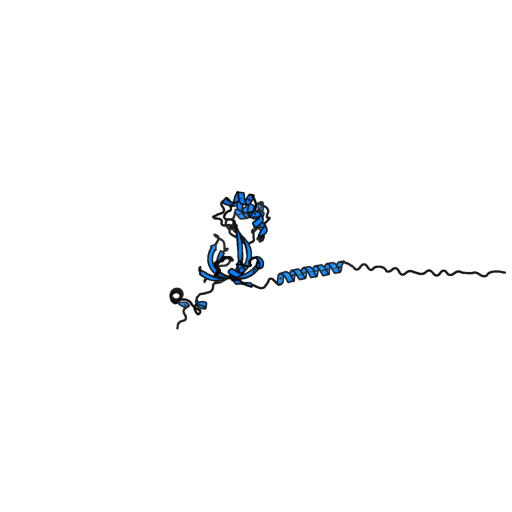. ASP A 1 186 ? 12.441 10.357 -12.894 1.00 76.31 186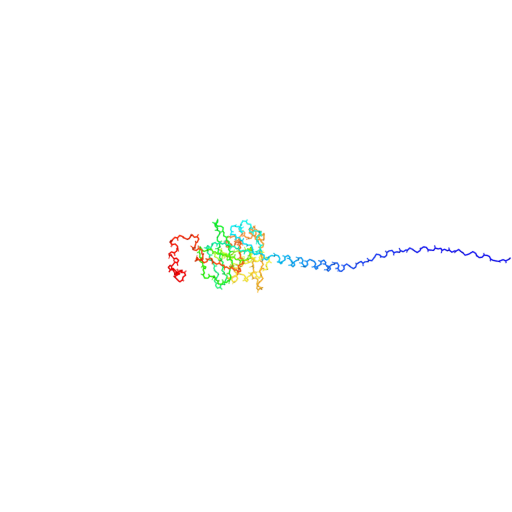 ASP A O 1
ATOM 1413 N N . ALA A 1 187 ? 12.119 8.204 -12.350 1.00 71.62 187 ALA A N 1
ATOM 1414 C CA . ALA A 1 187 ? 11.705 7.791 -13.687 1.00 71.62 187 ALA A CA 1
ATOM 1415 C C . ALA A 1 187 ? 10.323 8.361 -14.037 1.00 71.62 187 ALA A C 1
ATOM 1417 O O . ALA A 1 187 ? 10.143 8.867 -15.145 1.00 71.62 187 ALA A O 1
ATOM 1418 N N . TYR A 1 188 ? 9.380 8.351 -13.087 1.00 73.50 188 TYR A N 1
ATOM 1419 C CA . TYR A 1 188 ? 8.074 8.987 -13.269 1.00 73.50 188 TYR A CA 1
ATOM 1420 C C . TYR A 1 188 ? 8.188 10.513 -13.379 1.00 73.50 188 TYR A C 1
ATOM 1422 O O . TYR A 1 188 ? 7.624 11.089 -14.297 1.00 73.50 188 TYR A O 1
ATOM 1430 N N . GLU A 1 189 ? 8.953 11.176 -12.510 1.00 79.56 189 GLU A N 1
ATOM 1431 C CA . GLU A 1 189 ? 9.113 12.639 -12.539 1.00 79.56 189 GLU A CA 1
ATOM 1432 C C . GLU A 1 189 ? 9.772 13.121 -13.842 1.00 79.56 189 GLU A C 1
ATOM 1434 O O . GLU A 1 189 ? 9.324 14.092 -14.454 1.00 79.56 189 GLU A O 1
ATOM 1439 N N . LYS A 1 190 ? 10.808 12.417 -14.323 1.00 82.31 190 LYS A N 1
ATOM 1440 C CA . LYS A 1 190 ? 11.417 12.691 -15.638 1.00 82.31 190 LYS A CA 1
ATOM 1441 C C . LYS A 1 190 ? 10.410 12.525 -16.770 1.00 82.31 190 LYS A C 1
ATOM 1443 O O . LYS A 1 190 ? 10.457 13.264 -17.752 1.00 82.31 190 LYS A O 1
ATOM 1448 N N . PHE A 1 191 ? 9.527 11.543 -16.641 1.00 75.69 191 PHE A N 1
ATOM 1449 C CA . PHE A 1 191 ? 8.498 11.265 -17.622 1.00 75.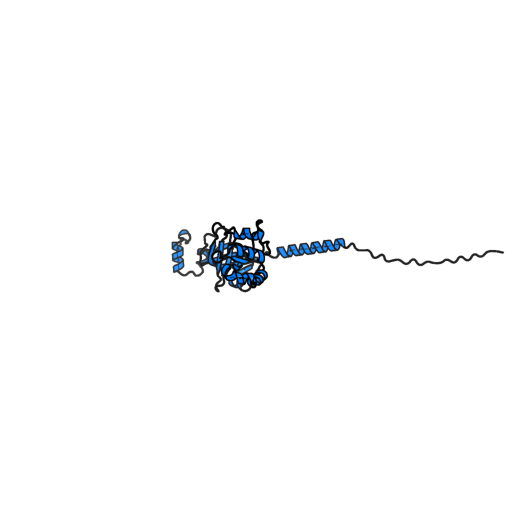69 191 PHE A CA 1
ATOM 1450 C C . PHE A 1 191 ? 7.383 12.320 -17.608 1.00 75.69 191 PHE A C 1
ATOM 1452 O O . PHE A 1 191 ? 7.048 12.849 -18.664 1.00 75.69 191 PHE A O 1
ATOM 1459 N N . GLU A 1 192 ? 6.871 12.693 -16.438 1.00 77.50 192 GLU A N 1
ATOM 1460 C CA . GLU A 1 192 ? 5.879 13.761 -16.263 1.00 77.50 192 GLU A CA 1
ATOM 1461 C C . GLU A 1 192 ? 6.407 15.108 -16.789 1.00 77.50 192 GLU A C 1
ATOM 1463 O O . GLU A 1 192 ? 5.681 15.881 -17.412 1.00 77.50 192 GLU A O 1
ATOM 1468 N N . ALA A 1 193 ? 7.709 15.361 -16.629 1.00 82.81 193 ALA A N 1
ATOM 1469 C CA . ALA A 1 193 ? 8.370 16.544 -17.169 1.00 82.81 193 ALA A CA 1
ATOM 1470 C C . ALA A 1 193 ? 8.597 16.508 -18.696 1.00 82.81 193 ALA A C 1
ATOM 1472 O O . ALA A 1 193 ? 8.960 17.541 -19.274 1.00 82.81 193 ALA A O 1
ATOM 1473 N N . SER A 1 194 ? 8.409 15.359 -19.355 1.00 80.88 194 SER A N 1
ATOM 1474 C CA . SER A 1 194 ? 8.660 15.197 -20.790 1.00 80.88 194 SER A CA 1
ATOM 1475 C C . SER A 1 194 ? 7.616 15.918 -21.649 1.00 80.88 194 SER A C 1
ATOM 1477 O O . SER A 1 194 ? 6.433 15.984 -21.315 1.00 80.88 194 SER A O 1
ATOM 1479 N N . GLU A 1 195 ? 8.043 16.437 -22.803 1.00 82.50 195 GLU A N 1
ATOM 1480 C CA . GLU A 1 195 ? 7.137 17.086 -23.765 1.00 82.50 195 GLU A CA 1
ATOM 1481 C C . GLU A 1 195 ? 6.080 16.117 -24.316 1.00 82.50 195 GLU A C 1
ATOM 1483 O O . GLU A 1 195 ? 4.975 16.531 -24.650 1.00 82.50 195 GLU A O 1
ATOM 1488 N N . GLU A 1 196 ? 6.386 14.819 -24.355 1.00 73.88 196 GLU A N 1
ATOM 1489 C CA . GLU A 1 196 ? 5.448 13.767 -24.756 1.00 73.88 196 GLU A CA 1
ATOM 1490 C C . GLU A 1 196 ? 4.290 13.629 -23.761 1.00 73.88 196 GLU A C 1
ATOM 1492 O O . GLU A 1 196 ? 3.133 13.555 -24.178 1.00 73.88 196 GLU A O 1
ATOM 1497 N N . PHE A 1 197 ? 4.583 13.643 -22.455 1.00 72.81 197 PHE A N 1
ATOM 1498 C CA . PHE A 1 197 ? 3.546 13.610 -21.426 1.00 72.81 197 PHE A CA 1
ATOM 1499 C C . PHE A 1 197 ? 2.722 14.894 -21.436 1.00 72.81 197 PHE A C 1
ATOM 1501 O O . PHE A 1 197 ? 1.500 14.823 -21.473 1.00 72.81 197 PHE A O 1
ATOM 1508 N N . LYS A 1 198 ? 3.366 16.065 -21.525 1.00 79.75 198 LYS A N 1
ATOM 1509 C CA . LYS A 1 198 ? 2.663 17.357 -21.630 1.00 79.75 198 LYS A CA 1
ATOM 1510 C C . LYS A 1 198 ? 1.758 17.437 -22.862 1.00 79.75 198 LYS A C 1
ATOM 1512 O O . LYS A 1 198 ? 0.650 17.959 -22.780 1.00 79.75 198 LYS A O 1
ATOM 1517 N N . ALA A 1 199 ? 2.198 16.898 -24.000 1.00 78.06 199 ALA A N 1
ATOM 1518 C CA . ALA A 1 199 ? 1.391 16.836 -25.219 1.00 78.06 199 ALA A CA 1
ATOM 1519 C C . ALA A 1 199 ? 0.187 15.885 -25.085 1.00 78.06 199 ALA A C 1
ATOM 1521 O O . ALA A 1 199 ? -0.832 16.074 -25.752 1.00 78.06 199 ALA A O 1
ATOM 1522 N N . ALA A 1 200 ? 0.293 14.874 -24.220 1.00 70.31 200 ALA A N 1
ATOM 1523 C CA . ALA A 1 200 ? -0.742 13.882 -23.962 1.00 70.31 200 ALA A CA 1
ATOM 1524 C C . ALA A 1 200 ? -1.574 14.159 -22.691 1.00 70.31 200 ALA A C 1
ATOM 1526 O O . ALA A 1 200 ? -2.569 13.475 -22.468 1.00 70.31 200 ALA A O 1
ATOM 1527 N N . ASP A 1 201 ? -1.220 15.174 -21.900 1.00 69.94 201 ASP A N 1
ATOM 1528 C CA . ASP A 1 201 ? -1.691 15.455 -20.534 1.00 69.94 201 ASP A CA 1
ATOM 1529 C C . ASP A 1 201 ? -3.222 15.379 -20.388 1.00 69.94 201 ASP A C 1
ATOM 1531 O O . ASP A 1 201 ? -3.765 14.623 -19.582 1.00 69.94 201 ASP A O 1
ATOM 1535 N N . SER A 1 202 ? -3.957 16.038 -21.290 1.00 68.62 202 SER A N 1
ATOM 1536 C CA . SER A 1 202 ? -5.431 15.997 -21.299 1.00 68.62 202 SER A CA 1
ATOM 1537 C C . SER A 1 202 ? -6.036 14.602 -21.540 1.00 68.62 202 SER A C 1
ATOM 1539 O O . SER A 1 202 ? -7.138 14.317 -21.068 1.00 68.62 202 SER A O 1
ATOM 1541 N N . ARG A 1 203 ? -5.328 13.719 -22.255 1.00 71.00 203 ARG A N 1
ATOM 1542 C CA . ARG A 1 203 ? -5.746 12.337 -22.552 1.00 71.00 203 ARG A CA 1
ATOM 1543 C C . ARG A 1 203 ? -5.326 11.353 -21.461 1.00 71.00 203 ARG A C 1
ATOM 1545 O O . ARG A 1 203 ? -5.901 10.266 -21.380 1.00 71.00 203 ARG A O 1
ATOM 1552 N N . LEU A 1 204 ? -4.355 11.739 -20.631 1.00 68.38 204 LEU A N 1
ATOM 1553 C CA . LEU A 1 204 ? -3.717 10.905 -19.610 1.00 68.38 204 LEU A CA 1
ATOM 1554 C C . LEU A 1 204 ? -3.968 11.382 -18.180 1.00 68.38 204 LEU A C 1
ATOM 1556 O O . LEU A 1 204 ? -3.389 10.819 -17.257 1.00 68.38 204 LEU A O 1
ATOM 1560 N N . ALA A 1 205 ? -4.879 12.332 -17.968 1.00 70.94 205 ALA A N 1
ATOM 1561 C CA . ALA A 1 205 ? -5.226 12.911 -16.664 1.00 70.94 205 ALA A CA 1
ATOM 1562 C C . ALA A 1 205 ? -5.671 11.897 -15.577 1.00 70.94 205 ALA A C 1
ATOM 1564 O O . ALA A 1 205 ? -5.958 12.273 -14.439 1.00 70.94 205 ALA A O 1
ATOM 1565 N N . GLY A 1 206 ? -5.788 10.611 -15.919 1.00 66.94 206 GLY A N 1
ATOM 1566 C CA . GLY A 1 206 ? -6.006 9.514 -14.981 1.00 66.94 206 GLY A CA 1
ATOM 1567 C C . GLY A 1 206 ? -4.739 8.841 -14.455 1.00 66.94 206 GLY A C 1
ATOM 1568 O O . GLY A 1 206 ? -4.866 8.016 -13.557 1.00 66.94 206 GLY A O 1
ATOM 1569 N N . ILE A 1 207 ? -3.555 9.138 -14.991 1.00 70.06 207 ILE A N 1
ATOM 1570 C CA . ILE A 1 207 ? -2.288 8.524 -14.584 1.00 70.06 207 ILE A CA 1
ATOM 1571 C C . ILE A 1 207 ? -1.650 9.389 -13.501 1.00 70.06 207 ILE A C 1
ATOM 1573 O O . ILE A 1 207 ? -1.417 10.574 -13.702 1.00 70.06 207 ILE A O 1
ATOM 1577 N N . SER A 1 208 ? -1.373 8.796 -12.345 1.00 71.19 208 SER A N 1
ATOM 1578 C CA . SER A 1 208 ? -0.744 9.491 -11.222 1.00 71.19 208 SER A CA 1
ATOM 1579 C C . SER A 1 208 ? 0.220 8.574 -10.491 1.00 71.19 208 SER A C 1
ATOM 1581 O O . SER A 1 208 ? -0.112 7.414 -10.233 1.00 71.19 208 SER A O 1
ATOM 1583 N N . TYR A 1 209 ? 1.366 9.102 -10.075 1.00 73.50 209 TYR A N 1
ATOM 1584 C CA . TYR A 1 209 ? 2.206 8.430 -9.093 1.00 73.50 209 TYR A CA 1
ATOM 1585 C C . TYR A 1 209 ? 1.481 8.325 -7.752 1.00 73.50 209 TYR A C 1
ATOM 1587 O O . TYR A 1 209 ? 0.881 9.287 -7.270 1.00 73.50 209 TYR A O 1
ATOM 1595 N N . THR A 1 210 ? 1.525 7.157 -7.126 1.00 75.94 210 THR A N 1
ATOM 1596 C CA . THR A 1 210 ? 0.919 6.942 -5.818 1.00 75.94 210 THR A CA 1
ATOM 1597 C C . THR A 1 210 ? 1.745 5.982 -4.988 1.00 75.94 210 THR A C 1
ATOM 1599 O O . THR A 1 210 ? 2.407 5.087 -5.506 1.00 75.94 210 THR A O 1
ATOM 1602 N N . ARG A 1 211 ? 1.658 6.134 -3.671 1.00 83.38 211 ARG A N 1
ATOM 1603 C CA . ARG A 1 211 ? 2.246 5.191 -2.727 1.00 83.38 211 ARG A CA 1
ATOM 1604 C C . ARG A 1 211 ? 1.152 4.379 -2.090 1.00 83.38 211 ARG A C 1
ATOM 1606 O O . ARG A 1 211 ? 0.104 4.906 -1.717 1.00 83.38 211 ARG A O 1
ATOM 1613 N N . PHE A 1 212 ? 1.399 3.094 -1.949 1.00 86.88 212 PHE A N 1
ATOM 1614 C CA . PHE A 1 212 ? 0.426 2.187 -1.378 1.00 86.88 212 PHE A CA 1
ATOM 1615 C C . PHE A 1 212 ? 1.159 1.030 -0.708 1.00 86.88 212 PHE A C 1
ATOM 1617 O O . PHE A 1 212 ? 2.371 0.846 -0.827 1.00 86.88 212 PHE A O 1
ATOM 1624 N N . ILE A 1 213 ? 0.410 0.266 0.065 1.00 90.56 213 ILE A N 1
ATOM 1625 C CA . ILE A 1 213 ? 0.920 -0.894 0.778 1.00 90.56 213 ILE A CA 1
ATOM 1626 C C . ILE A 1 213 ? 0.420 -2.138 0.058 1.00 90.56 213 ILE A C 1
ATOM 1628 O O . ILE A 1 213 ? -0.790 -2.346 -0.047 1.00 90.56 213 ILE A O 1
ATOM 1632 N N . GLU A 1 214 ? 1.346 -2.984 -0.392 1.00 89.31 214 GLU A N 1
ATOM 1633 C CA . GLU A 1 214 ? 1.022 -4.312 -0.910 1.00 89.31 214 GLU A CA 1
ATOM 1634 C C . GLU A 1 214 ? 0.652 -5.222 0.258 1.00 89.31 214 GLU A C 1
ATOM 1636 O O . GLU A 1 214 ? 1.500 -5.675 1.038 1.00 89.31 214 GLU A O 1
ATOM 1641 N N . GLY A 1 215 ? -0.644 -5.448 0.407 1.00 88.75 215 GLY A N 1
ATOM 1642 C CA . GLY A 1 215 ? -1.237 -6.013 1.595 1.00 88.75 215 GLY A CA 1
ATOM 1643 C C . GLY A 1 215 ? -1.087 -7.515 1.710 1.00 88.75 215 GLY A C 1
ATOM 1644 O O . GLY A 1 215 ? -1.526 -8.299 0.873 1.00 88.75 215 GLY A O 1
ATOM 1645 N N . ARG A 1 216 ? -0.557 -7.943 2.853 1.00 91.25 216 ARG A N 1
ATOM 1646 C CA . ARG A 1 216 ? -0.496 -9.352 3.250 1.00 91.25 216 ARG A CA 1
ATOM 1647 C C . ARG A 1 216 ? -1.631 -9.719 4.200 1.00 91.25 216 ARG A C 1
ATOM 1649 O O . ARG A 1 216 ? -2.176 -10.833 4.132 1.00 91.25 216 ARG A O 1
ATOM 1656 N N . ARG A 1 217 ? -1.951 -8.805 5.118 1.00 95.81 217 ARG A N 1
ATOM 1657 C CA . ARG A 1 217 ? -2.919 -9.010 6.196 1.00 95.81 217 ARG A CA 1
ATOM 1658 C C . ARG A 1 217 ? -3.703 -7.731 6.456 1.00 95.81 217 ARG A C 1
ATOM 1660 O O . ARG A 1 217 ? -3.126 -6.667 6.633 1.00 95.81 217 ARG A O 1
ATOM 1667 N N . LEU A 1 218 ? -5.016 -7.888 6.550 1.00 96.62 218 LEU A N 1
ATOM 1668 C CA . LEU A 1 218 ? -5.949 -6.854 6.965 1.00 96.62 218 LEU A CA 1
ATOM 1669 C C . LEU A 1 218 ? -6.665 -7.343 8.218 1.00 96.62 218 LEU A C 1
ATOM 1671 O O . LEU A 1 218 ? -7.139 -8.476 8.263 1.00 96.62 218 LEU A O 1
ATOM 1675 N N . THR A 1 219 ? -6.715 -6.513 9.250 1.00 95.50 219 THR A N 1
ATOM 1676 C CA . THR A 1 219 ? -7.483 -6.779 10.469 1.00 95.50 219 THR A CA 1
ATOM 1677 C C . THR A 1 219 ? -8.355 -5.571 10.743 1.00 95.50 219 THR A C 1
ATOM 1679 O O . THR A 1 219 ? -7.835 -4.472 10.873 1.00 95.50 219 THR A O 1
ATOM 1682 N N . VAL A 1 220 ? -9.667 -5.752 10.853 1.00 94.06 220 VAL A N 1
ATOM 1683 C CA . VAL A 1 220 ? -10.578 -4.657 11.205 1.00 94.06 220 VAL A CA 1
ATOM 1684 C C . VAL A 1 220 ? -10.978 -4.816 12.663 1.00 94.06 220 VAL A C 1
ATOM 1686 O O . VAL A 1 220 ? -11.357 -5.906 13.095 1.00 94.06 220 VAL A O 1
ATOM 1689 N N . LYS A 1 221 ? -10.827 -3.746 13.447 1.00 89.62 221 LYS A N 1
ATOM 1690 C CA . LYS A 1 221 ? -11.150 -3.761 14.875 1.00 89.62 221 LYS A CA 1
ATOM 1691 C C . LYS A 1 221 ? -12.659 -3.960 15.046 1.00 89.62 221 LYS A C 1
ATOM 1693 O O . LYS A 1 221 ? -13.459 -3.164 14.560 1.00 89.62 221 LYS A O 1
ATOM 1698 N N . CYS A 1 222 ? -13.036 -5.033 15.743 1.00 80.19 222 CYS A N 1
ATOM 1699 C CA . CYS A 1 222 ? -14.433 -5.334 16.046 1.00 80.19 222 CYS A CA 1
ATOM 1700 C C . CYS A 1 222 ? -14.941 -4.405 17.170 1.00 80.19 222 CYS A C 1
ATOM 1702 O O . CYS A 1 222 ? -14.196 -4.179 18.129 1.00 80.19 222 CYS A O 1
ATOM 1704 N N . PRO A 1 223 ? -16.178 -3.881 17.107 1.00 64.25 223 PRO A N 1
ATOM 1705 C CA . PRO A 1 223 ? -16.653 -2.869 18.053 1.00 64.25 223 PRO A CA 1
ATOM 1706 C C . PRO A 1 223 ? -16.720 -3.389 19.491 1.00 64.25 223 PRO A C 1
ATOM 1708 O O . PRO A 1 223 ? -16.267 -2.705 20.403 1.00 64.25 223 PRO A O 1
ATOM 1711 N N . SER A 1 224 ? -17.198 -4.621 19.699 1.00 62.22 224 SER A N 1
ATOM 1712 C CA . SER A 1 224 ? -17.472 -5.181 21.034 1.00 62.22 224 SER A CA 1
ATOM 1713 C C . SER A 1 224 ? -16.276 -5.177 21.986 1.00 62.22 224 SER A C 1
ATOM 1715 O O . SER A 1 224 ? -16.459 -5.067 23.196 1.00 62.22 224 SER A O 1
ATOM 1717 N N . LYS A 1 225 ? -15.045 -5.249 21.463 1.00 52.81 225 LYS A N 1
ATOM 1718 C CA . LYS A 1 225 ? -13.827 -5.243 22.286 1.00 52.81 225 LYS A CA 1
ATOM 1719 C C . LYS A 1 225 ? -13.400 -3.836 22.729 1.00 52.81 225 LYS A C 1
ATOM 1721 O O . LYS A 1 225 ? -12.767 -3.717 23.770 1.00 52.81 225 LYS A O 1
ATOM 1726 N N . TYR A 1 226 ? -13.773 -2.794 21.981 1.00 50.84 226 TYR A N 1
ATOM 1727 C CA . TYR A 1 226 ? -13.435 -1.388 22.265 1.00 50.84 226 TYR A CA 1
ATOM 1728 C C . TYR A 1 226 ? -14.613 -0.583 22.838 1.00 50.84 226 TYR A C 1
ATOM 1730 O O . TYR A 1 226 ? -14.431 0.533 23.310 1.00 50.84 226 TYR A O 1
ATOM 1738 N N . VAL A 1 227 ? -15.813 -1.175 22.879 1.00 49.91 227 VAL A N 1
ATOM 1739 C CA . VAL A 1 227 ? -17.011 -0.620 23.536 1.00 49.91 227 VAL A CA 1
ATOM 1740 C C . VAL A 1 227 ? -16.782 -0.290 25.020 1.00 49.91 227 VAL A C 1
ATOM 1742 O O . VAL A 1 227 ? -17.448 0.596 25.546 1.00 49.91 227 VAL A O 1
ATOM 1745 N N . ARG A 1 228 ? -15.806 -0.919 25.694 1.00 49.41 228 ARG A N 1
ATOM 1746 C CA . ARG A 1 228 ? -15.475 -0.605 27.097 1.00 49.41 228 ARG A CA 1
ATOM 1747 C C . ARG A 1 228 ? -14.730 0.722 27.302 1.00 49.41 228 ARG A C 1
ATOM 1749 O O . ARG A 1 228 ? -14.699 1.187 28.433 1.00 49.41 228 ARG A O 1
ATOM 1756 N N . GLU A 1 229 ? -14.162 1.337 26.263 1.00 50.62 229 GLU A N 1
ATOM 1757 C CA . GLU A 1 229 ? -13.249 2.489 26.410 1.00 50.62 229 GLU A CA 1
ATOM 1758 C C . GLU A 1 229 ? -13.802 3.838 25.901 1.00 50.62 229 GLU A C 1
ATOM 1760 O O . GLU A 1 229 ? -13.042 4.791 25.778 1.00 50.62 229 GLU A O 1
ATOM 1765 N N . GLY A 1 230 ? -15.117 3.982 25.678 1.00 51.81 230 GLY A N 1
ATOM 1766 C CA . GLY A 1 230 ? -15.725 5.318 25.500 1.00 51.81 230 GLY A CA 1
ATOM 1767 C C . GLY A 1 230 ? -16.598 5.506 24.262 1.00 51.81 230 GLY A C 1
ATOM 1768 O O . GLY A 1 230 ? -16.452 6.484 23.534 1.00 51.81 230 GLY A O 1
ATOM 1769 N N . VAL A 1 231 ? -17.536 4.591 24.019 1.00 56.06 231 VAL A N 1
ATOM 1770 C CA . VAL A 1 231 ? -18.565 4.784 22.987 1.00 56.06 231 VAL A CA 1
ATOM 1771 C C . VAL A 1 231 ? -19.737 5.567 23.584 1.00 56.06 231 VAL A C 1
ATOM 1773 O O . VAL A 1 231 ? -20.161 5.296 24.707 1.00 56.06 231 VAL A O 1
ATOM 1776 N N . SER A 1 232 ? -20.270 6.542 22.841 1.00 58.16 232 SER A N 1
ATOM 1777 C CA . SER A 1 232 ? -21.443 7.302 23.289 1.00 58.16 232 SER A CA 1
ATOM 1778 C C . SER A 1 232 ? -22.685 6.392 23.401 1.00 58.16 232 SER A C 1
ATOM 1780 O O . SER A 1 232 ? -22.827 5.465 22.597 1.00 58.16 232 SER A O 1
ATOM 1782 N N . PRO A 1 233 ? -23.615 6.646 24.345 1.00 56.94 233 PRO A N 1
ATOM 1783 C CA . PRO A 1 233 ? -24.765 5.767 24.605 1.00 56.94 233 PRO A CA 1
ATOM 1784 C C . PRO A 1 233 ? -25.604 5.420 23.363 1.00 56.94 233 PRO A C 1
ATOM 1786 O O . PRO A 1 233 ? -26.073 4.295 23.219 1.00 56.94 233 PRO A O 1
ATOM 1789 N N . ASN A 1 234 ? -25.727 6.353 22.415 1.00 65.62 234 ASN A N 1
ATOM 1790 C CA . ASN A 1 234 ? -26.544 6.175 21.211 1.00 65.62 234 ASN A CA 1
ATOM 1791 C C . ASN A 1 234 ? -25.960 5.138 20.235 1.00 65.62 234 ASN A C 1
ATOM 1793 O O . ASN A 1 234 ? -26.702 4.398 19.596 1.00 65.62 234 ASN A O 1
ATOM 1797 N N . GLN A 1 235 ? -24.632 5.047 20.140 1.00 59.59 235 GLN A N 1
ATOM 1798 C CA . GLN A 1 235 ? -23.957 4.075 19.271 1.00 59.59 235 GLN A CA 1
ATOM 1799 C C . GLN A 1 235 ? -23.964 2.661 19.870 1.00 59.59 235 GLN A C 1
ATOM 1801 O O . GLN A 1 235 ? -23.871 1.675 19.137 1.00 59.59 235 GLN A O 1
ATOM 1806 N N . TYR A 1 236 ? -24.097 2.553 21.196 1.00 66.12 236 TYR A N 1
ATOM 1807 C CA . TYR A 1 236 ? -24.258 1.271 21.876 1.00 66.12 236 TYR A CA 1
ATOM 1808 C C . TYR A 1 236 ? -25.629 0.643 21.590 1.00 66.12 236 TYR A C 1
ATOM 1810 O O . TYR A 1 236 ? -25.701 -0.545 21.282 1.00 66.12 236 TYR A O 1
ATOM 1818 N N . GLU A 1 237 ? -26.703 1.436 21.615 1.00 67.69 237 GLU A N 1
ATOM 1819 C CA . GLU A 1 237 ? -28.055 0.949 21.304 1.00 67.69 237 GLU A CA 1
ATOM 1820 C C . GLU A 1 237 ? -28.196 0.504 19.839 1.00 67.69 237 GLU A C 1
ATOM 1822 O O . GLU A 1 237 ? -28.776 -0.545 19.556 1.00 67.69 237 GLU A O 1
ATOM 1827 N N . GLU A 1 238 ? -27.588 1.227 18.894 1.00 68.69 238 GLU A N 1
ATOM 1828 C CA . GLU A 1 238 ? -27.549 0.798 17.489 1.00 68.69 238 GLU A CA 1
ATOM 1829 C C . GLU A 1 238 ? -26.800 -0.537 17.320 1.00 68.69 238 GLU A C 1
ATOM 1831 O O . GLU A 1 238 ? -27.235 -1.421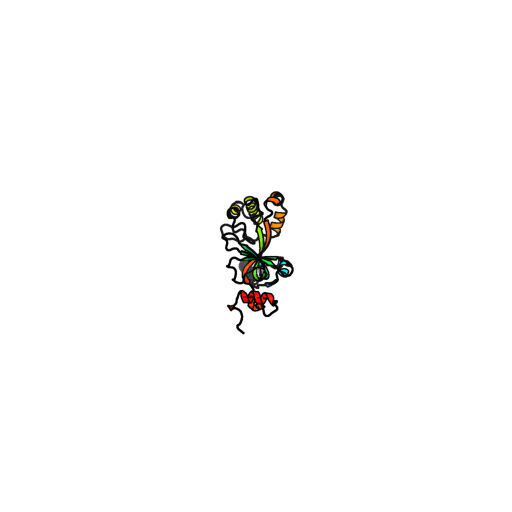 16.578 1.00 68.69 238 GLU A O 1
ATOM 1836 N N . TYR A 1 239 ? -25.699 -0.725 18.054 1.00 65.75 239 TYR A N 1
ATOM 1837 C CA . TYR A 1 239 ? -24.938 -1.974 18.048 1.00 65.75 239 TYR A CA 1
ATOM 1838 C C . TYR A 1 239 ? -25.732 -3.141 18.649 1.00 65.75 239 TYR A C 1
ATOM 1840 O O . TYR A 1 239 ? -25.781 -4.218 18.055 1.00 65.75 239 TYR A O 1
ATOM 1848 N N . LYS A 1 240 ? -26.387 -2.914 19.791 1.00 71.12 240 LYS A N 1
ATOM 1849 C CA . LYS A 1 240 ? -27.227 -3.893 20.489 1.00 71.12 240 LYS A CA 1
ATOM 1850 C C . LYS A 1 240 ? -28.363 -4.407 19.603 1.00 71.12 240 LYS A C 1
ATOM 1852 O O . LYS A 1 240 ? -28.609 -5.608 19.564 1.00 71.12 240 LYS A O 1
ATOM 1857 N N . ASN A 1 241 ? -28.999 -3.514 18.846 1.00 77.38 241 ASN A N 1
ATOM 1858 C CA . ASN A 1 241 ? -30.067 -3.878 17.913 1.00 77.38 241 ASN A CA 1
ATOM 1859 C C . ASN A 1 241 ? -29.560 -4.671 16.702 1.00 77.38 241 ASN A C 1
ATOM 1861 O O . ASN A 1 241 ? -30.290 -5.493 16.154 1.00 77.38 241 ASN A O 1
ATOM 1865 N N . LYS A 1 242 ? -28.317 -4.428 16.272 1.00 68.31 242 LYS A N 1
ATOM 1866 C CA . LYS A 1 242 ? -27.732 -5.072 15.091 1.00 68.31 242 LYS A CA 1
ATOM 1867 C C . LYS A 1 242 ? -27.081 -6.426 15.390 1.00 68.31 242 LYS A C 1
ATOM 1869 O O . LYS A 1 242 ? -27.007 -7.254 14.488 1.00 68.31 242 LYS A O 1
ATOM 1874 N N . TYR A 1 243 ? -26.617 -6.641 16.622 1.00 69.88 243 TYR A N 1
ATOM 1875 C CA . TYR A 1 243 ? -25.889 -7.845 17.042 1.00 69.88 243 TYR A CA 1
ATOM 1876 C C . TYR A 1 243 ? -26.347 -8.342 18.424 1.00 69.88 243 TYR A C 1
ATOM 1878 O O . TYR A 1 243 ? -25.570 -8.302 19.387 1.00 69.88 243 TYR A O 1
ATOM 1886 N N . PRO A 1 244 ? -27.603 -8.799 18.551 1.00 68.50 244 PRO A N 1
ATOM 1887 C CA . PRO A 1 244 ? -28.172 -9.176 19.840 1.00 68.50 244 PRO A CA 1
ATOM 1888 C C . PRO A 1 244 ? -27.429 -10.350 20.502 1.00 68.50 244 PRO A C 1
ATOM 1890 O O . PRO A 1 244 ? -27.291 -10.356 21.724 1.00 68.50 244 PRO A O 1
ATOM 1893 N N . GLU A 1 245 ? -26.872 -11.298 19.735 1.00 69.38 245 GLU A N 1
ATOM 1894 C CA . GLU A 1 245 ? -26.100 -12.428 20.282 1.00 69.38 245 GLU A CA 1
ATOM 1895 C C . GLU A 1 245 ? -24.739 -12.053 20.900 1.00 69.38 245 GLU A C 1
ATOM 1897 O O . GLU A 1 245 ? -24.123 -12.868 21.587 1.00 69.38 245 GLU A O 1
ATOM 1902 N N . HIS A 1 246 ? -24.244 -10.835 20.667 1.00 58.47 246 HIS A N 1
ATOM 1903 C CA . HIS A 1 246 ? -22.935 -10.380 21.150 1.00 58.47 246 HIS A CA 1
ATOM 1904 C C . HIS A 1 246 ? -23.010 -9.510 22.407 1.00 58.47 246 HIS A C 1
ATOM 1906 O O . HIS A 1 246 ? -21.982 -9.035 22.901 1.00 58.47 246 HIS A O 1
ATOM 1912 N N . VAL A 1 247 ? -24.214 -9.310 22.938 1.00 64.69 247 VAL A N 1
ATOM 1913 C CA . VAL A 1 247 ? -24.440 -8.567 24.172 1.00 64.69 247 VAL A CA 1
ATOM 1914 C C . VAL A 1 247 ? -24.326 -9.560 25.330 1.00 64.69 247 VAL A C 1
ATOM 1916 O O . VAL A 1 247 ? -25.094 -10.523 25.365 1.00 64.69 247 VAL A O 1
ATOM 1919 N N . PRO A 1 248 ? -23.376 -9.387 26.267 1.00 56.94 248 PRO A N 1
ATOM 1920 C CA . PRO A 1 248 ? -23.303 -10.257 27.432 1.00 56.94 248 PRO A CA 1
ATOM 1921 C C . PRO A 1 248 ? -24.634 -10.177 28.185 1.00 56.94 248 PRO A C 1
ATOM 1923 O O . PRO A 1 248 ? -25.069 -9.084 28.550 1.00 56.94 248 PRO A O 1
ATOM 1926 N N . GLN A 1 249 ? -25.295 -11.324 28.369 1.00 56.78 249 GLN A N 1
ATOM 1927 C CA . GLN A 1 249 ? -26.486 -11.402 29.207 1.00 56.78 249 GLN A CA 1
ATOM 1928 C C . GLN A 1 249 ? -26.054 -11.095 30.643 1.00 56.78 249 GLN A C 1
ATOM 1930 O O . GLN A 1 249 ? -25.206 -11.794 31.197 1.00 56.78 249 GLN A O 1
ATOM 1935 N N . SER A 1 250 ? -26.557 -9.977 31.166 1.00 56.84 250 SER A N 1
ATOM 1936 C CA . SER A 1 250 ? -26.368 -9.527 32.547 1.00 56.84 250 SER A CA 1
ATOM 1937 C C . SER A 1 250 ? -27.044 -10.459 33.537 1.00 56.84 250 SER A C 1
ATOM 1939 O O . SER A 1 250 ? -28.207 -10.820 33.239 1.00 56.84 250 SER A O 1
#

Sequence (250 aa):
MANESKNTTTSSSTGASATKRKVPIFPIIIAALIVVIASLIVGFSLRGSTKNLEVSDLTKDAESYLGERVKIQGTIAGHWTEKNSRDIFIQLSGDTGEEVVFHYTKPLPDPYQKNRIAIAEGVFIDGIRIDPKKVQDREQAGVLLAKIVGIPEGDAIDLVSNPTAITAYGTSVTLSNERKVPIPKDAYEKFEASEEFKAADSRLAGISYTRFIEGRRLTVKCPSKYVREGVSPNQYEEYKNKYPEHVPQS

Foldseek 3Di:
DDDDDDDDDDDDDDDDDDDDDDDPCVVVVVVVVVVVVVVVVVVVVVLPDEAEEELVRCVVPVVVQAQGKYKYKFFFQDWDDDDPALWIWTWGAGPVGHIAIAIDNDPDPPQDDGRFIKIFIFRKAKAKAFDPVQQQDLLLVQQLVCQQLVHDSVQSVVCSVDPNSRGDDTQADCGPPRDRHGGDPVSVVVSCPDPSCVVCVNNRVRIDMHMHGHTDDMDTDDVLVCVVPDDDPVVVVVVCVVCVVSDPDD

Radius of gyration: 33.48 Å; chains: 1; bounding box: 147×48×61 Å